Protein 3GMI (pdb70)

Secondary structure (DSSP, 8-state):
-HHHHHHHHHHHHHHHHHHHHHHHHHHH---HHHHHHHHHHHHHHHHHHT---EEEEE---TT--HHHHHHHHHHHTSSEEEEEE--TTSB-TTSSB-SS-HHHHHHHHHHHT-SEEEE---GGGS-HHHHHHHHHHHHHHHT--EEEEEE---HHHHHHHHHHHTT--EEEETTEEEETTT--EEES---GGGHHHHHHHHHHHHHHHTT----PEEEEEE-S----HHHHHHHHHTT-GGGTGGGS-HHHHHHHHHHHHTT-SGGGS----HHHHHHHHHHS-GGGTS-HHHHHHHHHH---SSHHHHHHHSPTT--HHHHHHHHHHHHH---HHHHHHHHHH--S---EEEE-

Nearest PDB structures (foldseek):
  3gmi-assembly1_A  TM=1.003E+00  e=5.533E-65  Methanocaldococcus jannaschii DSM 2661
  5y0t-assembly2_D  TM=6.923E-01  e=4.028E-12  Thermotoga maritima
  5y0t-assembly2_C  TM=7.092E-01  e=1.816E-11  Thermotoga maritima
  5y0t-assembly1_A  TM=7.104E-01  e=4.294E-11  Thermotoga maritima

Radius of gyration: 20.53 Å; Cα contacts (8 Å, |Δi|>4): 582; chains: 1; bounding box: 50×46×55 Å

Foldseek 3Di:
DVVVLVVLVVVLVVQLQVLLVVLLVLLVFFPVVQLVVLVVLQVVLCVVVVFDAEEEEADQCLPPWPQNLVLQVVSPVHGAYEYAYDDRNCADLLLFHRFFDVLLNVQLVVLSPHFFYWYAYPNNLDHNLLRLLLVLVVCVSSRHAEYRDEFEDDQLVVVQCVLVVVVFAWDDDQQFIAGVVVRDGSGGDGDPSCVSVNSNRVSVVVVVVVPDDDRHRYHYHYGPDDDDSVVCSVCVLVVNNVVCVVRHDVSSCVSPVVCSVVVRSNSRTDHAPFVQLLCLLAPHQLVFQDPDVLSVQSVVPDDDDGLVVSLVSGDPPDDSSVSSSSSSSSRSVDTPSSVVSSSVSPPSRIHISDRD

Organism: Methanocaldococcus jannaschii (strain ATCC 43067 / DSM 2661 / JAL-1 / JCM 10045 / NBRC 100440) (NCBI:txid243232)

Structure (mmCIF, N/CA/C/O backbone):
data_3GMI
#
_entry.id   3GMI
#
_cell.length_a   70.935
_cell.length_b   73.988
_cell.length_c   85.024
_cell.angle_alpha   90.00
_cell.angle_beta   90.00
_cell.angle_gamma   90.00
#
_symmetry.space_group_name_H-M   'P 21 21 21'
#
loop_
_entity.id
_entity.type
_entity.pdbx_description
1 polymer 'UPF0348 protein MJ0951'
2 non-polymer 'MALONATE ION'
3 water water
#
loop_
_atom_site.group_PDB
_atom_site.id
_atom_site.type_symbol
_atom_site.label_atom_id
_atom_site.label_alt_id
_atom_site.label_comp_id
_atom_site.label_asym_id
_atom_site.label_entity_id
_atom_site.label_seq_id
_atom_site.pdbx_PDB_ins_code
_atom_site.Cartn_x
_atom_site.Cartn_y
_atom_site.Cartn_z
_atom_site.occupancy
_atom_site.B_iso_or_equiv
_atom_site.auth_seq_id
_atom_site.auth_comp_id
_atom_site.auth_asym_id
_atom_site.auth_atom_id
_atom_site.pdbx_PDB_model_num
ATOM 1 N N . GLN A 1 1 ? 63.489 27.257 -11.380 1.00 21.28 -1 GLN A N 1
ATOM 2 C CA . GLN A 1 1 ? 62.361 26.715 -10.610 1.00 18.95 -1 GLN A CA 1
ATOM 3 C C . GLN A 1 1 ? 62.057 25.246 -10.961 1.00 17.07 -1 GLN A C 1
ATOM 4 O O . GLN A 1 1 ? 61.634 24.520 -10.078 1.00 17.07 -1 GLN A O 1
ATOM 10 N N . ALA A 1 2 ? 62.300 24.756 -12.174 1.00 14.19 0 ALA A N 1
ATOM 11 C CA . ALA A 1 2 ? 61.896 23.351 -12.460 1.00 12.28 0 ALA A CA 1
ATOM 12 C C . ALA A 1 2 ? 62.526 22.330 -11.490 1.00 11.88 0 ALA A C 1
ATOM 13 O O . ALA A 1 2 ? 61.866 21.362 -11.054 1.00 11.83 0 ALA A O 1
ATOM 15 N N . MET A 1 3 ? 63.816 22.499 -11.188 1.00 9.60 1 MET A N 1
ATOM 16 C CA . MET A 1 3 ? 64.454 21.587 -10.203 1.00 10.14 1 MET A CA 1
ATOM 17 C C . MET A 1 3 ? 63.848 21.665 -8.812 1.00 9.90 1 MET A C 1
ATOM 18 O O . MET A 1 3 ? 63.685 20.656 -8.158 1.00 8.66 1 MET A O 1
ATOM 23 N N . LEU A 1 4 ? 63.499 22.862 -8.361 1.00 9.84 2 LEU A N 1
ATOM 24 C CA . LEU A 1 4 ? 62.872 23.020 -7.069 1.00 10.42 2 LEU A CA 1
ATOM 25 C C . LEU A 1 4 ? 61.458 22.435 -7.048 1.00 10.45 2 LEU A C 1
ATOM 26 O O . LEU A 1 4 ? 61.086 21.767 -6.083 1.00 10.05 2 LEU A O 1
ATOM 31 N N . ILE A 1 5 ? 60.677 22.668 -8.103 1.00 9.27 3 ILE A N 1
ATOM 32 C CA . ILE A 1 5 ? 59.354 22.044 -8.170 1.00 10.06 3 ILE A CA 1
ATOM 33 C C . ILE A 1 5 ? 59.498 20.506 -8.099 1.00 10.09 3 ILE A C 1
ATOM 34 O O . ILE A 1 5 ? 58.778 19.853 -7.372 1.00 11.23 3 ILE A O 1
ATOM 39 N N . GLY A 1 6 ? 60.467 19.951 -8.788 1.00 11.72 4 GLY A N 1
ATOM 40 C CA . GLY A 1 6 ? 60.704 18.500 -8.771 1.00 11.86 4 GLY A CA 1
ATOM 41 C C . GLY A 1 6 ? 61.024 17.931 -7.388 1.00 12.29 4 GLY A C 1
ATOM 42 O O . GLY A 1 6 ? 60.470 16.888 -7.005 1.00 11.86 4 GLY A O 1
ATOM 43 N N . GLU A 1 7 ? 61.901 18.622 -6.651 1.00 11.92 5 GLU A N 1
ATOM 44 C CA . GLU A 1 7 ? 62.267 18.249 -5.268 1.00 12.72 5 GLU A CA 1
ATOM 45 C C . G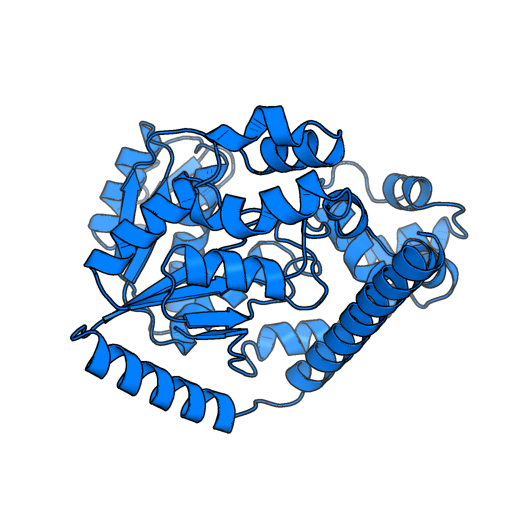LU A 1 7 ? 61.059 18.288 -4.365 1.00 11.12 5 GLU A C 1
ATOM 46 O O . GLU A 1 7 ? 60.839 17.381 -3.581 1.00 9.51 5 GLU A O 1
ATOM 52 N N . ILE A 1 8 ? 60.261 19.346 -4.498 1.00 11.08 6 ILE A N 1
ATOM 53 C CA . ILE A 1 8 ? 59.044 19.463 -3.715 1.00 11.10 6 ILE A CA 1
ATOM 54 C C . ILE A 1 8 ? 58.052 18.330 -4.019 1.00 10.94 6 ILE A C 1
ATOM 55 O O . ILE A 1 8 ? 57.501 17.694 -3.097 1.00 11.76 6 ILE A O 1
ATOM 60 N N . MET A 1 9 ? 57.820 18.080 -5.310 1.00 11.39 7 MET A N 1
ATOM 61 C CA . MET A 1 9 ? 56.961 16.936 -5.720 1.00 11.66 7 MET A CA 1
ATOM 62 C C . MET A 1 9 ? 57.481 15.568 -5.198 1.00 11.20 7 MET A C 1
ATOM 63 O O . MET A 1 9 ? 56.723 14.745 -4.703 1.00 10.59 7 MET A O 1
ATOM 68 N N . ASP A 1 10 ? 58.782 15.359 -5.297 1.00 10.59 8 ASP A N 1
ATOM 69 C CA . ASP A 1 10 ? 59.362 14.117 -4.822 1.00 10.96 8 ASP A CA 1
ATOM 70 C C . ASP A 1 10 ? 59.194 13.967 -3.296 1.00 10.49 8 ASP A C 1
ATOM 71 O O . ASP A 1 10 ? 58.871 12.880 -2.807 1.00 9.62 8 ASP A O 1
ATOM 76 N N . LEU A 1 11 ? 59.397 15.064 -2.573 1.00 10.84 9 LEU A N 1
ATOM 77 C CA . LEU A 1 11 ? 59.249 15.051 -1.121 1.00 12.27 9 LEU A CA 1
ATOM 78 C C . LEU A 1 11 ? 57.800 14.762 -0.723 1.00 12.19 9 LEU A C 1
ATOM 79 O O . LEU A 1 11 ? 57.565 13.941 0.182 1.00 12.86 9 LEU A O 1
ATOM 84 N N . ASN A 1 12 ? 56.839 15.423 -1.383 1.00 12.29 10 ASN A N 1
ATOM 85 C CA . ASN A 1 12 ? 55.407 15.177 -1.132 1.00 12.66 10 ASN A CA 1
ATOM 86 C C . ASN A 1 12 ? 55.074 13.674 -1.319 1.00 11.49 10 ASN A C 1
ATOM 87 O O . ASN A 1 12 ? 54.389 13.075 -0.497 1.00 11.38 10 ASN A O 1
ATOM 92 N N . LEU A 1 13 ? 55.576 13.057 -2.384 1.00 11.60 11 LEU A N 1
ATOM 93 C CA . LEU A 1 13 ? 55.299 11.636 -2.647 1.00 11.81 11 LEU A CA 1
ATOM 94 C C . LEU A 1 13 ? 55.969 10.717 -1.615 1.00 12.22 11 LEU A C 1
ATOM 95 O O . LEU A 1 13 ? 55.339 9.815 -1.088 1.00 12.17 11 LEU A O 1
ATOM 100 N N . LYS A 1 14 ? 57.248 10.969 -1.329 1.00 14.13 12 LYS A N 1
ATOM 101 C CA . LYS A 1 14 ? 57.990 10.220 -0.309 1.00 14.30 12 LYS A CA 1
ATOM 102 C C . LYS A 1 14 ? 57.308 10.310 1.052 1.00 13.63 12 LYS A C 1
ATOM 103 O O . LYS A 1 14 ? 57.196 9.300 1.743 1.00 12.15 12 LYS A O 1
ATOM 109 N N . ASN A 1 15 ? 56.840 11.510 1.412 1.00 12.17 13 ASN A N 1
ATOM 110 C CA . ASN A 1 15 ? 56.118 11.707 2.669 1.00 12.75 13 ASN A CA 1
ATOM 111 C C . ASN A 1 15 ? 54.813 10.905 2.687 1.00 11.97 13 ASN A C 1
ATOM 112 O O . ASN A 1 15 ? 54.519 10.197 3.644 1.00 9.77 13 ASN A O 1
ATOM 117 N N . PHE A 1 16 ? 54.076 10.974 1.581 1.00 11.02 14 PHE A N 1
ATOM 118 C CA . PHE A 1 16 ? 52.847 10.209 1.424 1.00 11.17 14 PHE A CA 1
ATOM 119 C C . PHE A 1 16 ? 53.125 8.686 1.581 1.00 10.42 14 PHE A C 1
ATOM 120 O O . PHE A 1 16 ? 52.380 7.975 2.275 1.00 10.59 14 PHE A O 1
ATOM 128 N N . LEU A 1 17 ? 54.190 8.209 0.956 1.00 10.19 15 LEU A N 1
ATOM 129 C CA . LEU A 1 17 ? 54.503 6.764 0.982 1.00 11.15 15 LEU A CA 1
ATOM 130 C C . LEU A 1 17 ? 55.020 6.325 2.353 1.00 11.99 15 LEU A C 1
ATOM 131 O O . LEU A 1 17 ? 54.626 5.254 2.812 1.00 12.88 15 LEU A O 1
ATOM 136 N N . GLU A 1 18 ? 55.782 7.177 3.037 1.00 12.31 16 GLU A N 1
ATOM 137 C CA . GLU A 1 18 ? 56.179 6.906 4.427 1.00 14.09 16 GLU A CA 1
ATOM 138 C C . GLU A 1 18 ? 54.967 6.894 5.353 1.00 13.16 16 GLU A C 1
ATOM 139 O O . GLU A 1 18 ? 54.873 6.045 6.234 1.00 12.12 16 GLU A O 1
ATOM 145 N N . ASP A 1 19 ? 54.017 7.822 5.139 1.00 11.46 17 ASP A N 1
ATOM 146 C CA . ASP A 1 19 ? 52.766 7.828 5.912 1.00 11.76 17 ASP A CA 1
ATOM 147 C C . ASP A 1 19 ? 51.979 6.509 5.798 1.00 12.17 17 ASP A C 1
ATOM 148 O O . ASP A 1 19 ? 51.438 5.973 6.778 1.00 10.15 17 ASP A O 1
ATOM 153 N N . ARG A 1 20 ? 51.872 6.018 4.566 1.00 12.71 18 ARG A N 1
ATOM 154 C CA . ARG A 1 20 ? 51.214 4.775 4.279 1.00 13.62 18 ARG A CA 1
ATOM 155 C C . ARG A 1 20 ? 51.877 3.631 5.083 1.00 14.12 18 ARG A C 1
ATOM 156 O O . ARG A 1 20 ? 51.155 2.819 5.690 1.00 14.78 18 ARG A O 1
ATOM 164 N N . GLU A 1 21 ? 53.220 3.594 5.125 1.00 13.74 19 GLU A N 1
ATOM 165 C CA . GLU A 1 21 ? 53.942 2.556 5.867 1.00 14.72 19 GLU A CA 1
ATOM 166 C C . GLU A 1 21 ? 53.682 2.691 7.364 1.00 14.47 19 GLU A C 1
ATOM 167 O O . GLU A 1 21 ? 53.553 1.700 8.059 1.00 12.78 19 GLU A O 1
ATOM 173 N N . GLU A 1 22 ? 53.596 3.941 7.840 1.00 14.47 20 GLU A N 1
ATOM 174 C CA . GLU A 1 22 ? 53.290 4.220 9.206 1.00 14.99 20 GLU A CA 1
ATOM 175 C C . GLU A 1 22 ? 51.898 3.669 9.535 1.00 15.49 20 GLU A C 1
ATOM 176 O O . GLU A 1 22 ? 51.718 3.038 10.592 1.00 15.66 20 GLU A O 1
ATOM 182 N N . ILE A 1 23 ? 50.909 3.886 8.657 1.00 14.12 21 ILE A N 1
ATOM 183 C CA . ILE A 1 23 ? 49.554 3.379 8.912 1.00 14.20 21 ILE A CA 1
ATOM 184 C C . ILE A 1 23 ? 49.582 1.837 9.010 1.00 14.92 21 ILE A C 1
ATOM 185 O O . ILE A 1 23 ? 48.942 1.219 9.884 1.00 14.74 21 ILE A O 1
ATOM 190 N N . ILE A 1 24 ? 50.353 1.230 8.130 1.00 16.01 22 ILE A N 1
ATOM 191 C CA . ILE A 1 24 ? 50.438 -0.234 8.092 1.00 16.69 22 ILE A CA 1
ATOM 192 C C . ILE A 1 24 ? 51.082 -0.784 9.379 1.00 17.74 22 ILE A C 1
ATOM 193 O O . ILE A 1 24 ? 50.579 -1.736 9.931 1.00 17.39 22 ILE A O 1
ATOM 198 N N . ARG A 1 25 ? 52.129 -0.152 9.895 1.00 18.59 23 ARG A N 1
ATOM 199 C CA . ARG A 1 25 ? 52.743 -0.593 11.163 1.00 20.23 23 ARG A CA 1
ATOM 200 C C . ARG A 1 25 ? 51.806 -0.426 12.367 1.00 20.51 23 ARG A C 1
ATOM 201 O O . ARG A 1 25 ? 51.736 -1.302 13.253 1.00 18.99 23 ARG A O 1
ATOM 209 N N . ASP A 1 26 ? 51.091 0.701 12.394 1.00 19.33 24 ASP A N 1
ATOM 210 C CA . ASP A 1 26 ? 50.164 1.006 13.465 1.00 20.10 24 ASP A CA 1
ATOM 211 C C . ASP A 1 26 ? 48.944 0.100 13.460 1.00 20.55 24 ASP A C 1
ATOM 212 O O . ASP A 1 26 ? 48.293 -0.076 14.495 1.00 20.87 24 ASP A O 1
ATOM 217 N N . ALA A 1 27 ? 48.633 -0.479 12.310 1.00 20.17 25 ALA A N 1
ATOM 218 C CA . ALA A 1 27 ? 47.537 -1.427 12.242 1.00 21.72 25 ALA A CA 1
ATOM 219 C C . ALA A 1 27 ? 47.889 -2.698 13.036 1.00 22.65 25 ALA A C 1
ATOM 220 O O . ALA A 1 27 ? 47.000 -3.336 13.547 1.00 24.12 25 ALA A O 1
ATOM 222 N N . LYS A 1 28 ? 49.168 -3.030 13.175 1.00 23.06 26 LYS A N 1
ATOM 223 C CA . LYS A 1 28 ? 49.523 -4.328 13.763 1.00 23.66 26 LYS A CA 1
ATOM 224 C C . LYS A 1 28 ? 50.191 -4.261 15.141 1.00 22.69 26 LYS A C 1
ATOM 225 O O . LYS A 1 28 ? 50.172 -5.251 15.865 1.00 20.62 26 LYS A O 1
ATOM 231 N N . ARG A 1 29 ? 50.707 -3.091 15.522 1.00 20.93 27 ARG A N 1
ATOM 232 C CA . ARG A 1 29 ? 51.447 -2.923 16.764 1.00 21.14 27 ARG A CA 1
ATOM 233 C C . ARG A 1 29 ? 51.144 -1.606 17.523 1.00 19.55 27 ARG A C 1
ATOM 234 O O . ARG A 1 29 ? 51.172 -0.581 16.930 1.00 18.13 27 ARG A O 1
ATOM 242 N N . LYS A 1 30 ? 50.907 -1.678 18.831 1.00 18.44 28 LYS A N 1
ATOM 243 C CA . LYS A 1 30 ? 50.913 -0.519 19.716 1.00 17.50 28 LYS A CA 1
ATOM 244 C C . LYS A 1 30 ? 52.347 -0.159 20.154 1.00 17.47 28 LYS A C 1
ATOM 245 O O . LYS A 1 30 ? 53.109 -1.023 20.556 1.00 15.72 28 LYS A O 1
ATOM 251 N N . ASP A 1 31 ? 52.717 1.112 20.042 1.00 17.23 29 ASP A N 1
ATOM 252 C CA . ASP A 1 31 ? 54.026 1.612 20.524 1.00 17.73 29 ASP A CA 1
ATOM 253 C C . ASP A 1 31 ? 53.809 2.121 21.934 1.00 17.95 29 ASP A C 1
ATOM 254 O O . ASP A 1 31 ? 53.444 3.300 22.138 1.00 17.05 29 ASP A O 1
ATOM 259 N N . GLU A 1 32 ? 54.020 1.250 22.904 1.00 17.12 30 GLU A N 1
ATOM 260 C CA . GLU A 1 32 ? 53.660 1.561 24.283 1.00 18.65 30 GLU A CA 1
ATOM 261 C C . GLU A 1 32 ? 54.573 2.637 24.862 1.00 19.09 30 GLU A C 1
ATOM 262 O O . GLU A 1 32 ? 54.112 3.555 25.563 1.00 17.85 30 GLU A O 1
ATOM 268 N N . LYS A 1 33 ? 55.860 2.559 24.532 1.00 19.27 31 LYS A N 1
ATOM 269 C CA . LYS A 1 33 ? 56.792 3.592 24.987 1.00 20.12 31 LYS A CA 1
ATOM 270 C C . LYS A 1 33 ? 56.377 5.015 24.605 1.00 19.53 31 LYS A C 1
ATOM 271 O O . LYS A 1 33 ? 56.547 5.913 25.420 1.00 19.96 31 LYS A O 1
ATOM 277 N N . SER A 1 34 ? 55.836 5.226 23.399 1.00 18.67 32 SER A N 1
ATOM 278 C CA . SER A 1 34 ? 55.394 6.582 23.001 1.00 18.22 32 SER A CA 1
ATOM 279 C C . SER A 1 34 ? 54.378 7.150 23.973 1.00 17.74 32 SER A C 1
ATOM 280 O O . SER A 1 34 ? 54.344 8.367 24.179 1.00 18.19 32 SER A O 1
ATOM 283 N N . PHE A 1 35 ? 53.543 6.285 24.562 1.00 16.10 33 PHE A N 1
ATOM 284 C CA . PHE A 1 35 ? 52.528 6.7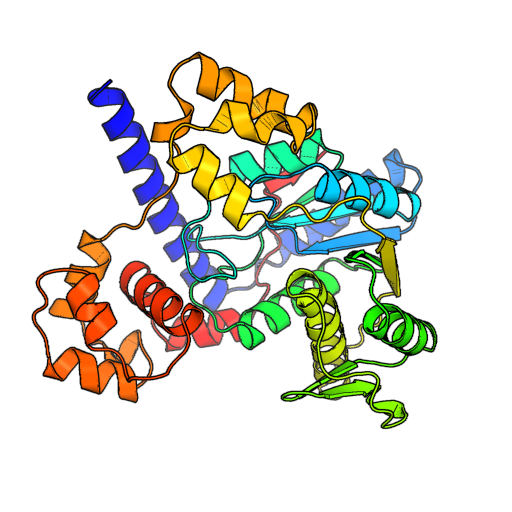51 25.497 1.00 15.99 33 PHE A CA 1
ATOM 285 C C . PHE A 1 35 ? 53.201 7.184 26.765 1.00 16.44 33 PHE A C 1
ATOM 286 O O . PHE A 1 35 ? 52.886 8.238 27.307 1.00 16.23 33 PHE A O 1
ATOM 294 N N . LYS A 1 36 ? 54.157 6.391 27.217 1.00 17.31 34 LYS A N 1
ATOM 295 C CA . LYS A 1 36 ? 54.947 6.767 28.385 1.00 18.48 34 LYS A CA 1
ATOM 296 C C . LYS A 1 36 ? 55.782 7.997 28.114 1.00 17.23 34 LYS A C 1
ATOM 297 O O . LYS A 1 36 ? 55.831 8.881 28.950 1.00 17.26 34 LYS A O 1
ATOM 303 N N . ASP A 1 37 ? 56.361 8.116 26.929 1.00 17.75 35 ASP A N 1
ATOM 304 C CA . ASP A 1 37 ? 57.113 9.348 26.600 1.00 17.80 35 ASP A CA 1
ATOM 305 C C . ASP A 1 37 ? 56.207 10.607 26.604 1.00 17.96 35 ASP A C 1
ATOM 306 O O . ASP A 1 37 ? 56.585 11.670 27.112 1.00 17.99 35 ASP A O 1
ATOM 311 N N . PHE A 1 38 ? 55.000 10.494 26.049 1.00 18.56 36 PHE A N 1
ATOM 312 C CA . PHE A 1 38 ? 54.066 11.591 26.051 1.00 17.01 36 PHE A CA 1
ATOM 313 C C . PHE A 1 38 ? 53.692 12.021 27.493 1.00 18.08 36 PHE A C 1
ATOM 314 O O . PHE A 1 38 ? 53.674 13.233 27.834 1.00 16.35 36 PHE A O 1
ATOM 322 N N . LYS A 1 39 ? 53.403 11.034 28.338 1.00 18.03 37 LYS A N 1
ATOM 323 C CA . LYS A 1 39 ? 53.030 11.315 29.713 1.00 19.81 37 LYS A CA 1
ATOM 324 C C . LYS A 1 39 ? 54.123 12.153 30.386 1.00 19.62 37 LYS A C 1
ATOM 325 O O . LYS A 1 39 ? 53.826 13.122 31.059 1.00 18.81 37 LYS A O 1
ATOM 331 N N . LYS A 1 40 ? 55.384 11.779 30.167 1.00 20.10 38 LYS A N 1
ATOM 332 C CA . LYS A 1 40 ? 56.546 12.519 30.697 1.00 20.65 38 LYS A CA 1
ATOM 333 C C . LYS A 1 40 ? 56.651 13.954 30.166 1.00 20.48 38 LYS A C 1
ATOM 334 O O . LYS A 1 40 ? 57.028 14.877 30.881 1.00 20.40 38 LYS A O 1
ATOM 340 N N . ILE A 1 41 ? 56.339 14.147 28.897 1.00 20.31 39 ILE A N 1
ATOM 341 C CA . ILE A 1 41 ? 56.383 15.474 28.327 1.00 20.68 39 ILE A CA 1
ATOM 342 C C . ILE A 1 41 ? 55.296 16.334 28.926 1.00 20.47 39 ILE A C 1
ATOM 343 O O . ILE A 1 41 ? 55.576 17.467 29.300 1.00 19.36 39 ILE A O 1
ATOM 348 N N . VAL A 1 42 ? 54.084 15.790 29.060 1.00 20.65 40 VAL A N 1
ATOM 349 C CA . VAL A 1 42 ? 52.962 16.542 29.626 1.00 22.03 40 VAL A CA 1
ATOM 350 C C . VAL A 1 42 ? 53.225 16.977 31.056 1.00 22.84 40 VAL A C 1
ATOM 351 O O . VAL A 1 42 ? 52.930 18.121 31.442 1.00 23.54 40 VAL A O 1
ATOM 355 N N . GLU A 1 43 ? 53.788 16.075 31.846 1.00 23.35 41 GLU A N 1
ATOM 356 C CA . GLU A 1 43 ? 54.116 16.387 33.218 1.00 24.25 41 GLU A CA 1
ATOM 357 C C . GLU A 1 43 ? 55.074 17.571 33.262 1.00 23.87 41 GLU A C 1
ATOM 358 O O . GLU A 1 43 ? 54.892 18.496 34.049 1.00 23.53 41 GLU A O 1
ATOM 364 N N . GLU A 1 44 ? 56.088 17.529 32.407 1.00 23.22 42 GLU A N 1
ATOM 365 C CA . GLU A 1 44 ? 57.097 18.569 32.352 1.00 23.65 42 GLU A CA 1
ATOM 366 C C . GLU A 1 44 ? 56.489 19.915 31.947 1.00 22.31 42 GLU A C 1
ATOM 367 O O . GLU A 1 44 ? 56.783 20.956 32.569 1.00 20.69 42 GLU A O 1
ATOM 373 N N . ILE A 1 45 ? 55.631 19.884 30.923 1.00 20.63 43 ILE A N 1
ATOM 374 C CA . ILE A 1 45 ? 54.957 21.103 30.474 1.00 20.38 43 ILE A CA 1
ATOM 375 C C . ILE A 1 45 ? 54.034 21.636 31.565 1.00 20.09 43 ILE A C 1
ATOM 376 O O . ILE A 1 45 ? 54.050 22.819 31.883 1.00 19.32 43 ILE A O 1
ATOM 381 N N . LYS A 1 46 ? 53.240 20.776 32.176 1.00 20.93 44 LYS A N 1
ATOM 382 C CA . LYS A 1 46 ? 52.370 21.266 33.220 1.00 22.18 44 LYS A CA 1
ATOM 383 C C . LYS A 1 46 ? 53.188 21.950 34.328 1.00 23.67 44 LYS A C 1
ATOM 384 O O . LYS A 1 46 ? 52.778 23.001 34.860 1.00 23.37 44 LYS A O 1
ATOM 390 N N . GLU A 1 47 ? 54.305 21.329 34.697 1.00 24.93 45 GLU A N 1
ATOM 391 C CA . GLU A 1 47 ? 55.202 21.885 35.708 1.00 26.76 45 GLU A CA 1
ATOM 392 C C . GLU A 1 47 ? 55.643 23.289 35.294 1.00 27.02 45 GLU A C 1
ATOM 393 O O . GLU A 1 47 ? 55.433 24.261 36.021 1.00 27.23 45 GLU A O 1
ATOM 399 N N . ARG A 1 48 ? 56.215 23.392 34.105 1.00 27.21 46 ARG A N 1
ATOM 400 C CA . ARG A 1 48 ? 56.713 24.655 33.636 1.00 28.06 46 ARG A CA 1
ATOM 401 C C . ARG A 1 48 ? 55.646 25.758 33.529 1.00 27.59 46 ARG A C 1
ATOM 402 O O . ARG A 1 48 ? 55.922 26.924 33.830 1.00 26.74 46 ARG A O 1
ATOM 410 N N . GLU A 1 49 ? 54.435 25.390 33.089 1.00 26.67 47 GLU A N 1
ATOM 411 C CA . GLU A 1 49 ? 53.356 26.352 32.873 1.00 25.73 47 GLU A CA 1
ATOM 412 C C . GLU A 1 49 ? 52.556 26.633 34.132 1.00 24.75 47 GLU A C 1
ATOM 413 O O . GLU A 1 49 ? 51.668 27.477 34.107 1.00 23.89 47 GLU A O 1
ATOM 419 N N . ASN A 1 50 ? 52.837 25.912 35.212 1.00 23.39 48 ASN A N 1
ATOM 420 C CA . ASN A 1 50 ? 51.999 25.951 36.414 1.00 23.83 48 ASN A CA 1
ATOM 421 C C . ASN A 1 50 ? 50.523 25.766 36.138 1.00 22.15 48 ASN A C 1
ATOM 422 O O . ASN A 1 50 ? 49.714 26.531 36.621 1.00 21.65 48 ASN A O 1
ATOM 427 N N . LYS A 1 51 ? 50.188 24.717 35.386 1.00 20.30 49 LYS A N 1
ATOM 428 C CA . LYS A 1 51 ? 48.801 24.385 35.040 1.00 19.71 49 LYS A CA 1
ATOM 429 C C . LYS A 1 51 ? 48.525 22.956 35.460 1.00 19.56 49 LYS A C 1
ATOM 430 O O . LYS A 1 51 ? 49.426 22.148 35.484 1.00 19.97 49 LYS A O 1
ATOM 436 N N . ASP A 1 52 ? 47.321 22.650 35.887 1.00 19.79 50 ASP A N 1
ATOM 437 C CA . ASP A 1 52 ? 47.038 21.275 36.333 1.00 21.23 50 ASP A CA 1
ATOM 438 C C . ASP A 1 52 ? 46.236 20.491 35.322 1.00 19.94 50 ASP A C 1
ATOM 439 O O . ASP A 1 52 ? 46.090 19.315 35.504 1.00 20.33 50 ASP A O 1
ATOM 444 N N . LYS A 1 53 ? 45.716 21.131 34.278 1.00 17.93 51 LYS A N 1
ATOM 445 C CA . LYS A 1 53 ? 44.772 20.454 33.385 1.00 17.51 51 LYS A CA 1
ATOM 446 C C . LYS A 1 53 ? 45.228 20.375 31.923 1.00 15.99 51 LYS A C 1
ATOM 447 O O . LYS A 1 53 ? 45.944 21.242 31.452 1.00 14.57 51 LYS A O 1
ATOM 453 N N . ILE A 1 54 ? 44.780 19.336 31.213 1.00 15.08 52 ILE A N 1
ATOM 454 C CA . ILE A 1 54 ? 45.072 19.132 29.797 1.00 14.61 52 ILE A CA 1
ATOM 455 C C . ILE A 1 54 ? 43.830 19.493 28.995 1.00 14.63 52 ILE A C 1
ATOM 456 O O . ILE A 1 54 ? 42.747 18.998 29.260 1.00 14.00 52 ILE A O 1
ATOM 461 N N . VAL A 1 55 ? 44.011 20.401 28.054 1.00 14.26 53 VAL A N 1
ATOM 462 C CA . VAL A 1 55 ? 42.989 20.944 27.178 1.00 13.76 53 VAL A CA 1
ATOM 463 C C . VAL A 1 55 ? 43.360 20.435 25.773 1.00 13.67 53 VAL A C 1
ATOM 464 O O . VAL A 1 55 ? 44.514 20.567 25.382 1.00 13.55 53 VAL A O 1
ATOM 468 N N . CYS A 1 56 ? 42.405 19.852 25.023 1.00 12.79 54 CYS A N 1
ATOM 469 C CA . CYS A 1 56 ? 42.671 19.248 23.688 1.00 14.82 54 CYS A CA 1
ATOM 470 C C . CYS A 1 56 ? 41.635 19.729 22.736 1.00 12.59 54 CYS A C 1
ATOM 471 O O . CYS A 1 56 ? 40.491 19.865 23.094 1.00 12.66 54 CYS A O 1
ATOM 474 N N . ASP A 1 57 ? 41.998 19.876 21.483 1.00 12.64 55 ASP A N 1
ATOM 475 C CA . ASP A 1 57 ? 41.001 20.127 20.449 1.00 12.37 55 ASP A CA 1
ATOM 476 C C . ASP A 1 57 ? 41.463 19.464 19.150 1.00 11.71 55 ASP A C 1
ATOM 477 O O . ASP A 1 57 ? 42.691 19.218 18.957 1.00 11.34 55 ASP A O 1
ATOM 482 N N . PHE A 1 58 ? 40.471 19.159 18.299 1.00 11.71 56 PHE A N 1
ATOM 483 C CA . PHE A 1 58 ? 40.636 18.702 16.919 1.00 11.88 56 PHE A CA 1
ATOM 484 C C . PHE A 1 58 ? 40.894 19.942 16.064 1.00 11.25 56 PHE A C 1
ATOM 485 O O . PHE A 1 58 ? 40.038 20.804 15.899 1.00 10.82 56 PHE A O 1
ATOM 493 N N . THR A 1 59 ? 42.103 20.025 15.530 1.00 11.01 57 THR A N 1
ATOM 494 C CA . THR A 1 59 ? 42.550 21.219 14.865 1.00 10.94 57 THR A CA 1
ATOM 495 C C . THR A 1 59 ? 43.116 20.866 13.491 1.00 11.75 57 THR A C 1
ATOM 496 O O . THR A 1 59 ? 44.202 20.334 13.401 1.00 12.37 57 THR A O 1
ATOM 500 N N . GLU A 1 60 ? 42.444 21.278 12.435 1.00 11.46 58 GLU A N 1
ATOM 501 C CA . GLU A 1 60 ? 43.014 21.135 11.099 1.00 12.49 58 GLU A CA 1
ATOM 502 C C . GLU A 1 60 ? 43.944 22.299 10.757 1.00 12.84 58 GLU A C 1
ATOM 503 O O . GLU A 1 60 ? 44.932 22.099 10.077 1.00 13.74 58 GLU A O 1
ATOM 509 N N . TYR A 1 61 ? 43.625 23.493 11.227 1.00 10.80 59 TYR A N 1
ATOM 510 C CA . TYR A 1 61 ? 44.492 24.670 11.073 1.00 9.96 59 TYR A CA 1
ATOM 511 C C . TYR A 1 61 ? 44.988 24.781 9.640 1.00 10.14 59 TYR A C 1
ATOM 512 O O . TYR A 1 61 ? 46.190 24.832 9.400 1.00 10.30 59 TYR A O 1
ATOM 521 N N . ASN A 1 62 ? 44.031 24.902 8.711 1.00 9.73 60 ASN A N 1
ATOM 522 C CA . ASN A 1 62 ? 44.255 24.673 7.282 1.00 10.67 60 ASN A CA 1
ATOM 523 C C . ASN A 1 62 ? 43.833 25.844 6.381 1.00 10.38 60 ASN A C 1
ATOM 524 O O . ASN A 1 62 ? 43.001 25.677 5.467 1.00 10.32 60 ASN A O 1
ATOM 529 N N . PRO A 1 63 ? 44.413 27.028 6.586 1.00 11.51 61 PRO A N 1
ATOM 530 C CA . PRO A 1 63 ? 45.383 27.429 7.580 1.00 10.64 61 PRO A CA 1
ATOM 531 C C . PRO A 1 63 ? 44.751 27.938 8.906 1.00 11.83 61 PRO A C 1
ATOM 532 O O . PRO A 1 63 ? 43.521 28.141 9.002 1.00 11.55 61 PRO A O 1
ATOM 536 N N . LEU A 1 64 ? 45.603 28.170 9.917 1.00 11.02 62 LEU A N 1
ATOM 537 C CA . LEU A 1 64 ? 45.165 28.658 11.224 1.00 9.76 62 LEU A CA 1
ATOM 538 C C . LEU A 1 64 ? 44.773 30.142 11.115 1.00 9.92 62 LEU A C 1
ATOM 539 O O . LEU A 1 64 ? 45.641 31.020 10.866 1.00 10.65 62 LEU A O 1
ATOM 544 N N . HIS A 1 65 ? 43.468 30.407 11.225 1.00 9.81 63 HIS A N 1
ATOM 545 C CA . HIS A 1 65 ? 42.925 31.754 11.049 1.00 10.44 63 HIS A CA 1
ATOM 546 C C . HIS A 1 65 ? 42.631 32.405 12.435 1.00 9.96 63 HIS A C 1
ATOM 547 O O . HIS A 1 65 ? 42.928 31.810 13.466 1.00 9.48 63 HIS A O 1
ATOM 554 N N . LYS A 1 66 ? 42.094 33.612 12.450 1.00 9.62 64 LYS A N 1
ATOM 555 C CA . LYS A 1 66 ? 42.029 34.376 13.687 1.00 10.25 64 LYS A CA 1
ATOM 556 C C . LYS A 1 66 ? 41.120 33.732 14.704 1.00 9.48 64 LYS A C 1
ATOM 557 O O . LYS A 1 66 ? 41.358 33.869 15.910 1.00 10.06 64 LYS A O 1
ATOM 563 N N . GLY A 1 67 ? 40.060 33.103 14.219 1.00 9.75 65 GLY A N 1
ATOM 564 C CA . GLY A 1 67 ? 39.111 32.382 15.084 1.00 10.45 65 GLY A CA 1
ATOM 565 C C . GLY A 1 67 ? 39.734 31.184 15.771 1.00 10.23 65 GLY A C 1
ATOM 566 O O . GLY A 1 67 ? 39.467 30.872 16.947 1.00 10.86 65 GLY A O 1
ATOM 567 N N . HIS A 1 68 ? 40.593 30.495 15.038 1.00 10.41 66 HIS A N 1
ATOM 568 C CA . HIS A 1 68 ? 41.302 29.371 15.606 1.00 10.27 66 HIS A CA 1
ATOM 569 C C . HIS A 1 68 ? 42.214 29.852 16.727 1.00 9.57 66 HIS A C 1
ATOM 570 O O . HIS A 1 68 ? 42.276 29.218 17.811 1.00 9.19 66 HIS A O 1
ATOM 577 N N . LYS A 1 69 ? 42.956 30.927 16.473 1.00 9.56 67 LYS A N 1
ATOM 578 C CA . LYS A 1 69 ? 43.882 31.424 17.504 1.00 9.56 67 LYS A CA 1
ATOM 579 C C . LYS A 1 69 ? 43.125 31.947 18.741 1.00 11.16 67 LYS A C 1
ATOM 580 O O . LYS A 1 69 ? 43.545 31.732 19.876 1.00 8.16 67 LYS A O 1
ATOM 586 N N . TYR A 1 70 ? 41.985 32.602 18.510 1.00 9.71 68 TYR A N 1
ATOM 587 C CA . TYR A 1 70 ? 41.199 33.088 19.616 1.00 9.91 68 TYR A CA 1
ATOM 588 C C . TYR A 1 70 ? 40.718 31.944 20.532 1.00 9.88 68 TYR A C 1
ATOM 589 O O . TYR A 1 70 ? 40.880 32.006 21.750 1.00 10.16 68 TYR A O 1
ATOM 598 N N . ALA A 1 71 ? 40.202 30.906 19.914 1.00 10.12 69 ALA A N 1
ATOM 599 C CA . ALA A 1 71 ? 39.753 29.721 20.612 1.00 10.90 69 ALA A CA 1
ATOM 600 C C . ALA A 1 71 ? 40.894 29.043 21.351 1.00 11.19 69 ALA A C 1
ATOM 601 O O . ALA A 1 71 ? 40.710 28.547 22.437 1.00 11.33 69 ALA A O 1
ATOM 603 N N . LEU A 1 72 ? 42.072 29.030 20.742 1.00 11.98 70 LEU A N 1
ATOM 604 C CA . LEU A 1 72 ? 43.224 28.419 21.362 1.00 11.53 70 LEU A CA 1
ATOM 605 C C . LEU A 1 72 ? 43.599 29.188 22.621 1.00 11.02 70 LEU A C 1
ATOM 606 O O . LEU A 1 72 ? 43.872 28.575 23.667 1.00 11.37 70 LEU A O 1
ATOM 611 N N . GLU A 1 73 ? 43.665 30.510 22.521 1.00 10.06 71 GLU A N 1
ATOM 612 C CA . GLU A 1 73 ? 44.071 31.325 23.654 1.00 11.62 71 GLU A CA 1
ATOM 613 C C . GLU A 1 73 ? 43.043 31.234 24.767 1.00 11.53 71 GLU A C 1
ATOM 614 O O . GLU A 1 73 ? 43.420 31.138 25.934 1.00 11.63 71 GLU A O 1
ATOM 620 N N 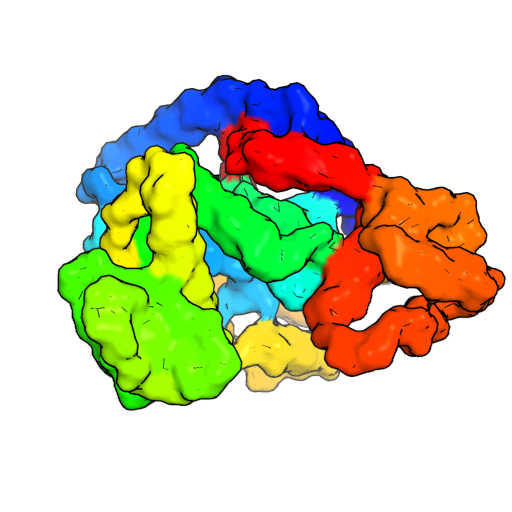. LYS A 1 74 ? 41.763 31.185 24.418 1.00 10.63 72 LYS A N 1
ATOM 621 C CA . LYS A 1 74 ? 40.746 31.007 25.446 1.00 12.39 72 LYS A CA 1
ATOM 622 C C . LYS A 1 74 ? 40.878 29.643 26.120 1.00 12.21 72 LYS A C 1
ATOM 623 O O . LYS A 1 74 ? 40.774 29.546 27.345 1.00 12.07 72 LYS A O 1
ATOM 629 N N . GLY A 1 75 ? 41.175 28.602 25.335 1.00 12.87 73 GLY A N 1
ATOM 630 C CA . GLY A 1 75 ? 41.424 27.265 25.871 1.00 12.02 73 GLY A CA 1
ATOM 631 C C . GLY A 1 75 ? 42.543 27.233 26.878 1.00 13.05 73 GLY A C 1
ATOM 632 O O . GLY A 1 75 ? 42.426 26.650 27.963 1.00 13.18 73 GLY A O 1
ATOM 633 N N . LYS A 1 76 ? 43.642 27.898 26.545 1.00 13.21 74 LYS A N 1
ATOM 634 C CA . LYS A 1 76 ? 44.785 27.999 27.446 1.00 13.43 74 LYS A CA 1
ATOM 635 C C . LYS A 1 76 ? 44.554 28.629 28.792 1.00 13.94 74 LYS A C 1
ATOM 636 O O . LYS A 1 76 ? 45.393 28.461 29.666 1.00 13.58 74 LYS A O 1
ATOM 642 N N . GLU A 1 77 ? 43.480 29.409 28.946 1.00 14.33 75 GLU A N 1
ATOM 643 C CA . GLU A 1 77 ? 43.085 29.886 30.238 1.00 15.81 75 GLU A CA 1
ATOM 644 C C . GLU A 1 77 ? 42.692 28.736 31.144 1.00 15.99 75 GLU A C 1
ATOM 645 O O . GLU A 1 77 ? 42.584 28.937 32.342 1.00 15.99 75 GLU A O 1
ATOM 651 N N . HIS A 1 78 ? 42.455 27.539 30.581 1.00 14.51 76 HIS A N 1
ATOM 652 C CA . HIS A 1 78 ? 41.949 26.418 31.364 1.00 14.51 76 HIS A CA 1
ATOM 653 C C . HIS A 1 78 ? 42.987 25.336 31.588 1.00 14.71 76 HIS A C 1
ATOM 654 O O . HIS A 1 78 ? 42.751 24.417 32.349 1.00 16.13 76 HIS A O 1
ATOM 661 N N . GLY A 1 79 ? 44.126 25.419 30.923 1.00 12.76 77 GLY A N 1
ATOM 662 C CA . GLY A 1 79 ? 45.115 24.383 31.059 1.00 12.38 77 GLY A CA 1
ATOM 663 C C . GLY A 1 79 ? 46.149 24.454 29.969 1.00 12.01 77 GLY A C 1
ATOM 664 O O . GLY A 1 79 ? 46.202 25.445 29.231 1.00 12.23 77 GLY A O 1
ATOM 665 N N . ILE A 1 80 ? 46.966 23.415 29.854 1.00 11.10 78 ILE A N 1
ATOM 666 C CA . ILE A 1 80 ? 47.913 23.342 28.761 1.00 12.15 78 ILE A CA 1
ATOM 667 C C . ILE A 1 80 ? 47.190 22.898 27.488 1.00 12.00 78 ILE A C 1
ATOM 668 O O . ILE A 1 80 ? 46.241 22.070 27.563 1.00 12.59 78 ILE A O 1
ATOM 673 N N . PHE A 1 81 ? 47.636 23.412 26.334 1.00 11.89 79 PHE A N 1
ATOM 674 C CA . PHE A 1 81 ? 46.874 23.260 25.079 1.00 10.36 79 PHE A CA 1
ATOM 675 C C . PHE A 1 81 ? 47.520 22.235 24.169 1.00 10.70 79 PHE A C 1
ATOM 676 O O . PHE A 1 81 ? 48.670 22.431 23.712 1.00 12.03 79 PHE A O 1
ATOM 684 N N . ILE A 1 82 ? 46.782 21.158 23.876 1.00 9.88 80 ILE A N 1
ATOM 685 C CA . ILE A 1 82 ? 47.243 20.167 22.898 1.00 10.15 80 ILE A CA 1
ATOM 686 C C . ILE A 1 82 ? 46.409 20.250 21.625 1.00 11.70 80 ILE A C 1
ATOM 687 O O . ILE A 1 82 ? 45.161 20.071 21.644 1.00 10.66 80 ILE A O 1
ATOM 692 N N . SER A 1 83 ? 47.100 20.513 20.515 1.00 10.49 81 SER A N 1
ATOM 693 C CA . SER A 1 83 ? 46.482 20.483 19.212 1.00 11.50 81 SER A CA 1
ATOM 694 C C . SER A 1 83 ? 46.557 19.049 18.669 1.00 10.71 81 SER A C 1
ATOM 695 O O . SER A 1 83 ? 47.624 18.458 18.654 1.00 11.77 81 SER A O 1
ATOM 698 N N . VAL A 1 84 ? 45.428 18.487 18.278 1.00 10.36 82 VAL A N 1
ATOM 699 C CA . VAL A 1 84 ? 45.374 17.156 17.641 1.00 10.24 82 VAL A CA 1
ATOM 700 C C . VAL A 1 84 ? 45.188 17.436 16.168 1.00 9.74 82 VAL A C 1
ATOM 701 O O . VAL A 1 84 ? 44.096 17.824 15.722 1.00 10.03 82 VAL A O 1
ATOM 705 N N . LEU A 1 85 ? 46.291 17.307 15.425 1.00 9.80 83 LEU A N 1
ATOM 706 C CA . LEU A 1 85 ? 46.411 17.898 14.103 1.00 11.22 83 LEU A CA 1
ATOM 707 C C . LEU A 1 85 ? 46.654 16.789 13.070 1.00 11.78 83 LEU A C 1
ATOM 708 O O . LEU A 1 85 ? 47.734 16.193 13.043 1.00 11.22 83 LEU A O 1
ATOM 713 N N . PRO A 1 86 ? 45.632 16.458 12.273 1.00 11.95 84 PRO A N 1
ATOM 714 C CA . PRO A 1 86 ? 45.826 15.350 11.303 1.00 12.43 84 PRO A CA 1
ATOM 715 C C . PRO A 1 86 ? 46.592 15.794 10.074 1.00 11.63 84 PRO A C 1
ATOM 716 O O . PRO A 1 86 ? 46.617 16.991 9.773 1.00 10.76 84 PRO A O 1
ATOM 720 N N . GLY A 1 87 ? 47.237 14.881 9.357 1.00 10.98 85 GLY A N 1
ATOM 721 C CA . GLY A 1 87 ? 47.371 13.494 9.677 1.00 10.84 85 GLY A CA 1
ATOM 722 C C . GLY A 1 87 ? 48.165 12.828 8.584 1.00 11.40 85 GLY A C 1
ATOM 723 O O . GLY A 1 87 ? 48.470 13.445 7.571 1.00 10.55 85 GLY A O 1
ATOM 724 N N . PRO A 1 88 ? 48.533 11.573 8.793 1.00 11.99 86 PRO A N 1
ATOM 725 C CA . PRO A 1 88 ? 49.201 10.817 7.733 1.00 11.88 86 PRO A CA 1
ATOM 726 C C . PRO A 1 88 ? 48.369 10.773 6.457 1.00 11.15 86 PRO A C 1
ATOM 727 O O . PRO A 1 88 ? 47.138 10.667 6.542 1.00 10.41 86 PRO A O 1
ATOM 731 N N . LEU A 1 89 ? 49.047 10.886 5.306 1.00 11.13 87 LEU A N 1
ATOM 732 C CA . LEU A 1 89 ? 48.452 10.974 3.964 1.00 10.37 87 LEU A CA 1
ATOM 733 C C . LEU A 1 89 ? 48.012 12.391 3.580 1.00 10.74 87 LEU A C 1
ATOM 734 O O . LEU A 1 89 ? 47.740 12.642 2.390 1.00 10.55 87 LEU A O 1
ATOM 739 N N . GLU A 1 90 ? 47.924 13.297 4.567 1.00 11.03 88 GLU A N 1
ATOM 740 C CA . GLU A 1 90 ? 47.597 14.699 4.324 1.00 10.64 88 GLU A CA 1
ATOM 741 C C . GLU A 1 90 ? 46.289 14.828 3.591 1.00 10.70 88 GLU A C 1
ATOM 742 O O . GLU A 1 90 ? 46.152 15.668 2.733 1.00 9.48 88 GLU A O 1
ATOM 748 N N . ARG A 1 91 ? 45.319 13.975 3.943 1.00 10.53 89 ARG A N 1
ATOM 749 C CA . ARG A 1 91 ? 43.986 14.104 3.418 1.00 10.68 89 ARG A CA 1
ATOM 750 C C . ARG A 1 91 ? 43.038 14.364 4.589 1.00 11.21 89 ARG A C 1
ATOM 751 O O . ARG A 1 91 ? 43.087 13.703 5.609 1.00 11.22 89 ARG A O 1
ATOM 759 N N . SER A 1 92 ? 42.167 15.331 4.405 1.00 11.41 90 SER A N 1
ATOM 760 C CA . SER A 1 92 ? 41.471 16.002 5.493 1.00 11.78 90 SER A CA 1
ATOM 761 C C . SER A 1 92 ? 40.137 15.410 5.845 1.00 12.20 90 SER A C 1
ATOM 762 O O . SER A 1 92 ? 39.720 14.416 5.250 1.00 12.02 90 SER A O 1
ATOM 765 N N . GLY A 1 93 ? 39.463 16.050 6.809 1.00 13.26 91 GLY A N 1
ATOM 766 C CA . GLY A 1 93 ? 38.069 15.732 7.157 1.00 14.17 91 GLY A CA 1
ATOM 767 C C . GLY A 1 93 ? 37.093 15.892 6.016 1.00 14.16 91 GLY A C 1
ATOM 768 O O . GLY A 1 93 ? 36.019 15.315 6.033 1.00 13.87 91 GLY A O 1
ATOM 769 N N . ARG A 1 94 ? 37.486 16.667 4.997 1.00 14.52 92 ARG A N 1
ATOM 770 C CA . ARG A 1 94 ? 36.693 16.813 3.772 1.00 14.76 92 ARG A CA 1
ATOM 771 C C . ARG A 1 94 ? 37.067 15.781 2.691 1.00 14.07 92 ARG A C 1
ATOM 772 O O . ARG A 1 94 ? 36.463 15.734 1.642 1.00 13.97 92 ARG A O 1
ATOM 780 N N . GLY A 1 95 ? 38.041 14.926 2.960 1.00 12.97 93 GLY A N 1
ATOM 781 C CA . GLY A 1 95 ? 38.443 13.900 2.021 1.00 11.94 93 GLY A CA 1
ATOM 782 C C . GLY A 1 95 ? 39.525 14.326 1.054 1.00 12.71 93 GLY A C 1
ATOM 783 O O . GLY A 1 95 ? 39.901 13.540 0.179 1.00 13.65 93 GLY A O 1
ATOM 784 N N . ILE A 1 96 ? 40.019 15.559 1.215 1.00 11.47 94 ILE A N 1
ATOM 785 C CA . ILE A 1 96 ? 40.854 16.207 0.214 1.00 11.67 94 ILE A CA 1
ATOM 786 C C . ILE A 1 96 ? 42.248 16.588 0.747 1.00 11.48 94 ILE A C 1
ATOM 787 O O . ILE A 1 96 ? 42.470 16.631 1.972 1.00 10.86 94 ILE A O 1
ATOM 792 N N . PRO A 1 97 ? 43.189 16.873 -0.163 1.00 10.36 95 PRO A N 1
ATOM 793 C CA . PRO A 1 97 ? 44.480 17.268 0.372 1.00 10.86 95 PRO A CA 1
ATOM 794 C C . PRO A 1 97 ? 44.377 18.506 1.268 1.00 10.26 95 PRO A C 1
ATOM 795 O O . PRO A 1 97 ? 43.647 19.426 0.972 1.00 9.83 95 PRO A O 1
ATOM 799 N N . TYR A 1 98 ? 45.124 18.526 2.354 1.00 10.40 96 TYR A N 1
ATOM 800 C CA . TYR A 1 98 ? 45.312 19.704 3.093 1.00 10.13 96 TYR A CA 1
ATOM 801 C C . TYR A 1 98 ? 46.042 20.745 2.238 1.00 11.86 96 TYR A C 1
ATOM 802 O O . TYR A 1 98 ? 46.737 20.421 1.268 1.00 11.02 96 TYR A O 1
ATOM 811 N N . PHE A 1 99 ? 45.876 22.004 2.619 1.00 11.00 97 PHE A N 1
ATOM 812 C CA . PHE A 1 99 ? 46.486 23.133 1.885 1.00 11.84 97 PHE A CA 1
ATOM 813 C C . PHE A 1 99 ? 48.043 23.058 1.906 1.00 10.77 97 PHE A C 1
ATOM 814 O O . PHE A 1 99 ? 48.729 23.157 0.872 1.00 9.98 97 PHE A O 1
ATOM 822 N N . LEU A 1 100 ? 48.573 22.849 3.087 1.00 10.32 98 LEU A N 1
ATOM 823 C CA . LEU A 1 100 ? 49.979 22.641 3.342 1.00 9.75 98 LEU A CA 1
ATOM 824 C C . LEU A 1 100 ? 50.146 21.422 4.271 1.00 10.71 98 LEU A C 1
ATOM 825 O O . LEU A 1 100 ? 49.212 21.040 5.001 1.00 9.16 98 LEU A O 1
ATOM 830 N N . ASN A 1 101 ? 51.353 20.852 4.311 1.00 10.11 99 ASN A N 1
ATOM 831 C CA . ASN A 1 101 ? 51.568 19.651 5.108 1.00 10.75 99 ASN A CA 1
ATOM 832 C C . ASN A 1 101 ? 51.477 19.941 6.625 1.00 10.97 99 ASN A C 1
ATOM 833 O O . ASN A 1 101 ? 51.397 21.080 7.074 1.00 10.15 99 ASN A O 1
ATOM 838 N N . ARG A 1 102 ? 51.404 18.872 7.401 1.00 10.98 100 ARG A N 1
ATOM 839 C CA . ARG A 1 102 ? 51.143 18.974 8.813 1.00 10.63 100 ARG A CA 1
ATOM 840 C C . ARG A 1 102 ? 52.307 19.489 9.657 1.00 10.63 100 ARG A C 1
ATOM 841 O O . ARG A 1 102 ? 52.107 19.895 10.777 1.00 11.92 100 ARG A O 1
ATOM 849 N N . TYR A 1 103 ? 53.522 19.439 9.133 1.00 11.21 101 TYR A N 1
ATOM 850 C CA . TYR A 1 103 ? 54.683 19.994 9.823 1.00 11.42 101 TYR A CA 1
ATOM 851 C C . TYR A 1 103 ? 54.555 21.529 9.776 1.00 11.34 101 TYR A C 1
ATOM 852 O O . TYR A 1 103 ? 54.822 22.214 10.763 1.00 10.07 101 TYR A O 1
ATOM 861 N N . ILE A 1 104 ? 54.135 22.062 8.617 1.00 11.66 102 ILE A N 1
ATOM 862 C CA . ILE A 1 104 ? 53.898 23.494 8.498 1.00 10.94 102 ILE A CA 1
ATOM 863 C C . ILE A 1 104 ? 52.693 23.877 9.368 1.00 11.12 102 ILE A C 1
ATOM 864 O O . ILE A 1 104 ? 52.716 24.867 10.095 1.00 10.72 102 ILE A O 1
ATOM 869 N N . ARG A 1 105 ? 51.611 23.128 9.266 1.00 10.25 103 ARG A N 1
ATOM 870 C CA . ARG A 1 105 ? 50.452 23.451 10.125 1.00 10.10 103 ARG A CA 1
ATOM 871 C C . ARG A 1 105 ? 50.766 23.316 11.611 1.00 9.33 103 ARG A C 1
ATOM 872 O O . ARG A 1 105 ? 50.281 24.110 12.428 1.00 10.65 103 ARG A O 1
ATOM 880 N N . ALA A 1 106 ? 51.615 22.363 11.996 1.00 8.79 104 ALA A N 1
ATOM 881 C CA . ALA A 1 106 ? 52.015 22.267 13.407 1.00 9.57 104 ALA A CA 1
ATOM 882 C C . ALA A 1 106 ? 52.831 23.502 13.809 1.00 10.21 104 ALA A C 1
ATOM 883 O O . ALA A 1 106 ? 52.739 23.968 14.933 1.00 10.21 104 ALA A O 1
ATOM 885 N N . GLU A 1 107 ? 53.709 23.992 12.941 1.00 11.54 105 GLU A N 1
ATOM 886 C CA . GLU A 1 107 ? 54.463 25.202 13.292 1.00 11.33 105 GLU A CA 1
ATOM 887 C C . GLU A 1 107 ? 53.471 26.384 13.421 1.00 11.78 105 GLU A C 1
ATOM 888 O O . GLU A 1 107 ? 53.619 27.214 14.312 1.00 11.25 105 GLU A O 1
ATOM 894 N N . MET A 1 108 ? 52.436 26.445 12.582 1.00 11.00 106 MET A N 1
ATOM 895 C CA . MET A 1 108 ? 51.413 27.509 12.777 1.00 10.84 106 MET A CA 1
ATOM 896 C C . MET A 1 108 ? 50.808 27.429 14.204 1.00 10.49 106 MET A C 1
ATOM 897 O O . MET A 1 108 ? 50.648 28.439 14.907 1.00 10.69 106 MET A O 1
ATOM 902 N N . ALA A 1 109 ? 50.546 26.200 14.636 1.00 10.16 107 ALA A N 1
ATOM 903 C CA . ALA A 1 109 ? 49.914 25.943 15.916 1.00 9.36 107 ALA A CA 1
ATOM 904 C C . ALA A 1 109 ? 50.830 26.376 17.062 1.00 10.07 107 ALA A C 1
ATOM 905 O O . ALA A 1 109 ? 50.375 27.047 18.003 1.00 8.49 107 ALA A O 1
ATOM 907 N N . ILE A 1 110 ? 52.113 25.987 16.996 1.00 9.47 108 ILE A N 1
ATOM 908 C CA . ILE A 1 110 ? 53.073 26.393 18.054 1.00 10.82 108 ILE A CA 1
ATOM 909 C C . ILE A 1 110 ? 53.198 27.911 18.088 1.00 10.95 108 ILE A C 1
ATOM 910 O O . ILE A 1 110 ? 53.159 28.505 19.145 1.00 11.49 108 ILE A O 1
ATOM 915 N N . ARG A 1 111 ? 53.354 28.548 16.931 1.00 10.54 109 ARG A N 1
ATOM 916 C CA . ARG A 1 111 ? 53.426 30.005 16.912 1.00 12.41 109 ARG A CA 1
ATOM 917 C C . ARG A 1 111 ? 52.180 30.702 17.493 1.00 12.23 109 ARG A C 1
ATOM 918 O O . ARG A 1 111 ? 52.300 31.733 18.104 1.00 11.77 109 ARG A O 1
ATOM 926 N N . ALA A 1 112 ? 51.014 30.146 17.250 1.00 12.10 110 ALA A N 1
ATOM 927 C CA . ALA A 1 112 ? 49.754 30.663 17.780 1.00 12.21 110 ALA A CA 1
ATOM 928 C C . ALA A 1 112 ? 49.578 30.441 19.299 1.00 13.13 110 ALA A C 1
ATOM 929 O O . ALA A 1 112 ? 48.682 31.044 19.881 1.00 13.48 110 ALA A O 1
ATOM 931 N N . GLY A 1 113 ? 50.358 29.522 19.891 1.00 11.90 111 GLY A N 1
ATOM 932 C CA . GLY A 1 113 ? 50.341 29.249 21.300 1.00 11.70 111 GLY A CA 1
ATOM 933 C C . GLY A 1 113 ? 50.201 27.815 21.794 1.00 11.95 111 GLY A C 1
ATOM 934 O O . GLY A 1 113 ? 50.188 27.586 23.012 1.00 11.84 111 GLY A O 1
ATOM 935 N N . ALA A 1 114 ? 50.081 26.845 20.906 1.00 10.79 112 ALA A N 1
ATOM 936 C CA . ALA A 1 114 ? 49.845 25.460 21.320 1.00 10.99 112 ALA A CA 1
ATOM 937 C C . ALA A 1 114 ? 51.045 25.039 22.137 1.00 12.45 112 ALA A C 1
ATOM 938 O O . ALA A 1 114 ? 52.177 25.419 21.803 1.00 12.15 112 ALA A O 1
ATOM 940 N N . ASP A 1 115 ? 50.801 24.260 23.190 1.00 12.05 113 ASP A N 1
ATOM 941 C CA . ASP A 1 115 ? 51.906 23.736 23.990 1.00 11.91 113 ASP A CA 1
ATOM 942 C C . ASP A 1 115 ? 52.484 22.488 23.377 1.00 11.87 113 ASP A C 1
ATOM 943 O O . ASP A 1 115 ? 53.713 22.265 23.441 1.00 10.74 113 ASP A O 1
ATOM 948 N N . ILE A 1 116 ? 51.603 21.654 22.817 1.00 11.61 114 ILE A N 1
ATOM 949 C CA . ILE A 1 116 ? 52.017 20.404 22.180 1.00 12.28 114 ILE A CA 1
ATOM 950 C C . ILE A 1 116 ? 51.142 20.189 20.944 1.00 11.95 114 ILE A C 1
ATOM 951 O O . ILE A 1 116 ? 49.958 20.493 20.959 1.00 10.06 114 ILE A O 1
ATOM 956 N N . VAL A 1 117 ? 51.732 19.645 19.891 1.00 10.00 115 VAL A N 1
ATOM 957 C CA . VAL A 1 117 ? 50.962 19.259 18.703 1.00 10.93 115 VAL A CA 1
ATOM 958 C C . VAL A 1 117 ? 51.193 17.771 18.501 1.00 11.38 115 VAL A C 1
ATOM 959 O O . VAL A 1 117 ? 52.347 17.304 18.347 1.00 11.81 115 VAL A O 1
ATOM 963 N N . VAL A 1 118 ? 50.088 17.030 18.562 1.00 12.85 116 VAL A N 1
ATOM 964 C CA . VAL A 1 118 ? 50.052 15.568 18.392 1.00 11.73 116 VAL A CA 1
ATOM 965 C C . VAL A 1 118 ? 49.451 15.242 17.039 1.00 12.02 116 VAL A C 1
ATOM 966 O O . VAL A 1 118 ? 48.460 15.861 16.607 1.00 11.89 116 VAL A O 1
ATOM 970 N N . GLU A 1 119 ? 50.080 14.309 16.338 1.00 10.71 117 GLU A N 1
ATOM 971 C CA . GLU A 1 119 ? 49.578 13.873 15.072 1.00 12.21 117 GLU A CA 1
ATOM 972 C C . GLU A 1 119 ? 48.195 13.189 15.141 1.00 11.95 117 GLU A C 1
ATOM 973 O O . GLU A 1 119 ? 47.984 12.227 15.896 1.00 11.96 117 GLU A O 1
ATOM 979 N N . GLY A 1 120 ? 47.279 13.683 14.312 1.00 11.13 118 GLY A N 1
ATOM 980 C CA . GLY A 1 120 ? 45.907 13.174 14.237 1.00 11.87 118 GLY A CA 1
ATOM 981 C C . GLY A 1 120 ? 45.784 12.018 13.254 1.00 12.66 118 GLY A C 1
ATOM 982 O O . GLY A 1 120 ? 46.760 11.638 12.581 1.00 12.48 118 GLY A O 1
ATOM 983 N N . PRO A 1 121 ? 44.601 11.424 13.171 1.00 12.67 119 PRO A N 1
ATOM 984 C CA . PRO A 1 121 ? 44.388 10.257 12.352 1.00 13.27 119 PRO A CA 1
ATOM 985 C C . PRO A 1 121 ? 44.407 10.542 10.834 1.00 13.58 119 PRO A C 1
ATOM 986 O O . PRO A 1 121 ? 44.269 11.670 10.440 1.00 14.30 119 PRO A O 1
ATOM 990 N N . PRO A 1 122 ? 44.559 9.506 9.983 1.00 14.57 120 PRO A N 1
ATOM 991 C CA . PRO A 1 122 ? 44.446 9.715 8.530 1.00 14.26 120 PRO A CA 1
ATOM 992 C C . PRO A 1 122 ? 43.008 9.920 8.087 1.00 14.29 120 PRO A C 1
ATOM 993 O O . PRO A 1 122 ? 42.353 8.992 7.570 1.00 15.32 120 PRO A O 1
ATOM 997 N N . MET A 1 123 ? 42.558 11.154 8.191 1.00 12.86 121 MET A N 1
ATOM 998 C CA . MET A 1 123 ? 41.124 11.476 8.176 1.00 13.53 121 MET A CA 1
ATOM 999 C C . MET A 1 123 ? 40.491 11.144 6.859 1.00 12.83 121 MET A C 1
ATOM 1000 O O . MET A 1 123 ? 39.358 10.637 6.779 1.00 12.64 121 MET A O 1
ATOM 1005 N N . GLY A 1 124 ? 41.219 11.464 5.809 1.00 12.57 122 GLY A N 1
ATOM 1006 C CA . GLY A 1 124 ? 40.670 11.372 4.463 1.00 12.89 122 GLY A CA 1
ATOM 1007 C C . GLY A 1 124 ? 40.304 10.027 3.874 1.00 11.79 122 GLY A C 1
ATOM 1008 O O . GLY A 1 124 ? 39.638 9.987 2.859 1.00 12.35 122 GLY A O 1
ATOM 1009 N N . ILE A 1 125 ? 40.779 8.932 4.452 1.00 12.25 123 ILE A N 1
ATOM 1010 C CA . ILE A 1 125 ? 40.416 7.600 3.991 1.00 11.71 123 ILE A CA 1
ATOM 1011 C C . ILE A 1 125 ? 39.340 6.972 4.900 1.00 11.96 123 ILE A C 1
ATOM 1012 O O . ILE A 1 125 ? 39.019 5.796 4.737 1.00 10.61 123 ILE A O 1
ATOM 1017 N N . MET A 1 126 ? 38.776 7.782 5.804 1.00 11.43 124 MET A N 1
ATOM 1018 C CA . MET A 1 126 ? 37.739 7.329 6.768 1.00 12.14 124 MET A CA 1
ATOM 1019 C C . MET A 1 126 ? 36.422 8.050 6.586 1.00 11.09 124 MET A C 1
ATOM 1020 O O . MET A 1 126 ? 36.411 9.227 6.270 1.00 12.04 124 MET A O 1
ATOM 1025 N N . GLY A 1 127 ? 35.309 7.395 6.903 1.00 11.57 125 GLY A N 1
ATOM 1026 C CA . GLY A 1 127 ? 34.042 8.107 6.984 1.00 11.41 125 GLY A CA 1
ATOM 1027 C C . GLY A 1 127 ? 34.059 9.033 8.180 1.00 10.94 125 GLY A C 1
ATOM 1028 O O . GLY A 1 127 ? 34.919 8.882 9.063 1.00 10.18 125 GLY A O 1
ATOM 1029 N N . SER A 1 128 ? 33.130 9.978 8.270 1.00 12.24 126 SER A N 1
ATOM 1030 C CA . SER A 1 128 ? 33.244 10.941 9.362 1.00 14.25 126 SER A CA 1
ATOM 1031 C C . SER A 1 128 ? 32.895 10.379 10.714 1.00 14.31 126 SER A C 1
ATOM 1032 O O . SER A 1 128 ? 33.386 10.884 11.726 1.00 16.09 126 SER A O 1
ATOM 1035 N N . GLY A 1 129 ? 32.075 9.339 10.773 1.00 13.18 127 GLY A N 1
ATOM 1036 C CA . GLY A 1 129 ? 31.878 8.642 12.035 1.00 13.51 127 GLY A CA 1
ATOM 1037 C C . GLY A 1 129 ? 33.169 7.946 12.442 1.00 12.57 127 GLY A C 1
ATOM 1038 O O . GLY A 1 129 ? 33.534 7.970 13.610 1.00 13.05 127 GLY A O 1
ATOM 1039 N N . GLN A 1 130 ? 33.830 7.287 11.497 1.00 11.47 128 GLN A N 1
ATOM 1040 C CA . GLN A 1 130 ? 35.096 6.615 11.817 1.00 11.78 128 GLN A CA 1
ATOM 1041 C C . GLN A 1 130 ? 36.143 7.576 12.361 1.00 10.81 128 GLN A C 1
ATOM 1042 O O . GLN A 1 130 ? 36.793 7.295 13.382 1.00 9.49 128 GLN A O 1
ATOM 1048 N N . TYR A 1 131 ? 36.319 8.731 11.707 1.00 10.76 129 TYR A N 1
ATOM 1049 C CA . TYR A 1 131 ? 37.358 9.633 12.165 1.00 10.28 129 TYR A CA 1
ATOM 1050 C C . TYR A 1 131 ? 36.989 10.335 13.467 1.00 10.36 129 TYR A C 1
ATOM 1051 O O . TYR A 1 131 ? 37.878 10.638 14.262 1.00 10.05 129 TYR A O 1
ATOM 1060 N N . MET A 1 132 ? 35.697 10.556 13.709 1.00 10.35 130 MET A N 1
ATOM 1061 C CA . MET A 1 132 ? 35.269 11.158 14.987 1.00 10.65 130 MET A CA 1
ATOM 1062 C C . MET A 1 132 ? 35.478 10.182 16.163 1.00 10.03 130 MET A C 1
ATOM 1063 O O . MET A 1 132 ? 35.920 10.594 17.260 1.00 10.40 130 MET A O 1
ATOM 1068 N N . ARG A 1 133 ? 35.201 8.895 15.927 1.00 9.70 131 ARG A N 1
ATOM 1069 C CA . ARG A 1 133 ? 35.506 7.854 16.901 1.00 9.90 131 ARG A CA 1
ATOM 1070 C C . ARG A 1 133 ? 37.006 7.876 17.226 1.00 9.97 131 ARG A C 1
ATOM 1071 O O . ARG A 1 133 ? 37.402 7.859 18.390 1.00 11.51 131 ARG A O 1
ATOM 1079 N N . CYS A 1 134 ? 37.849 7.960 16.199 1.00 9.91 132 CYS A N 1
ATOM 1080 C CA . CYS A 1 134 ? 39.290 8.040 16.392 1.00 10.14 132 CYS A CA 1
ATOM 1081 C C . CYS A 1 134 ? 39.676 9.254 17.206 1.00 9.33 132 CYS A C 1
ATOM 1082 O O . CYS A 1 134 ? 40.438 9.150 18.165 1.00 9.69 132 CYS A O 1
ATOM 1085 N N . LEU A 1 135 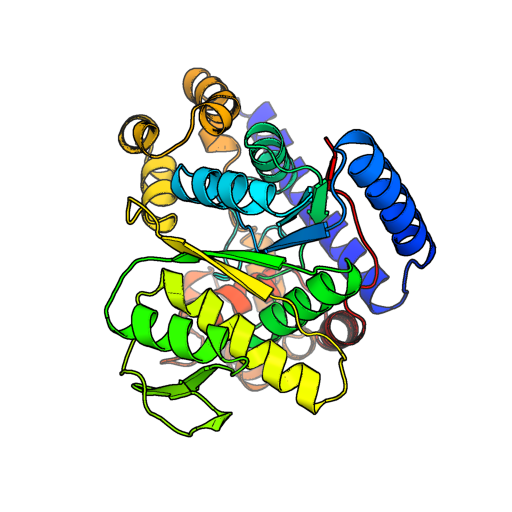? 39.117 10.412 16.865 1.00 9.77 133 LEU A N 1
ATOM 1086 C CA . LEU A 1 135 ? 39.453 11.644 17.555 1.00 10.71 133 LEU A CA 1
ATOM 1087 C C . LEU A 1 135 ? 39.102 11.548 19.035 1.00 10.41 133 LEU A C 1
ATOM 1088 O O . LEU A 1 135 ? 39.876 11.977 19.894 1.00 9.28 133 LEU A O 1
ATOM 1093 N N . ILE A 1 136 ? 37.930 11.007 19.341 1.00 10.29 134 ILE A N 1
ATOM 1094 C CA . ILE A 1 136 ? 37.523 10.987 20.761 1.00 10.27 134 ILE A CA 1
ATOM 1095 C C . ILE A 1 136 ? 38.456 10.018 21.533 1.00 9.79 134 ILE A C 1
ATOM 1096 O O . ILE A 1 136 ? 38.841 10.263 22.682 1.00 9.31 134 ILE A O 1
ATOM 1101 N N . LYS A 1 137 ? 38.783 8.898 20.911 1.00 9.53 135 LYS A N 1
ATOM 1102 C CA . LYS A 1 137 ? 39.711 7.949 21.467 1.00 10.11 135 LYS A CA 1
ATOM 1103 C C . LYS A 1 137 ? 41.081 8.565 21.690 1.00 10.79 135 LYS A C 1
ATOM 1104 O O . LYS A 1 137 ? 41.713 8.263 22.689 1.00 10.26 135 LYS A O 1
ATOM 1110 N N . MET A 1 138 ? 41.542 9.436 20.776 1.00 10.04 136 MET A N 1
ATOM 1111 C CA . MET A 1 138 ? 42.810 10.147 20.994 1.00 9.78 136 MET A CA 1
ATOM 1112 C C . MET A 1 138 ? 42.705 11.111 22.173 1.00 9.27 136 MET A C 1
ATOM 1113 O O . MET A 1 138 ? 43.571 11.119 23.019 1.00 9.43 136 MET A O 1
ATOM 1118 N N . PHE A 1 139 ? 41.599 11.836 22.284 1.00 8.80 137 PHE A N 1
ATOM 1119 C CA . PHE A 1 139 ? 41.435 12.774 23.369 1.00 9.00 137 PHE A CA 1
ATOM 1120 C C . PHE A 1 139 ? 41.499 12.006 24.694 1.00 9.81 137 PHE A C 1
ATOM 1121 O O . PHE A 1 139 ? 42.189 12.426 25.625 1.00 9.27 137 PHE A O 1
ATOM 1129 N N . TYR A 1 140 ? 40.833 10.854 24.746 1.00 10.56 138 TYR A N 1
ATOM 1130 C CA . TYR A 1 140 ? 40.877 10.000 25.946 1.00 11.13 138 TYR A CA 1
ATOM 1131 C C . TYR A 1 140 ? 42.289 9.546 26.268 1.00 10.17 138 TYR A C 1
ATOM 1132 O O . TYR A 1 140 ? 42.714 9.607 27.407 1.00 9.07 138 TYR A O 1
ATOM 1141 N N . SER A 1 141 ? 43.016 9.122 25.255 1.00 10.94 139 SER A N 1
ATOM 1142 C CA . SER A 1 141 ? 44.366 8.639 25.430 1.00 11.83 139 SER A CA 1
ATOM 1143 C C . SER A 1 141 ? 45.351 9.725 25.852 1.00 11.27 139 SER A C 1
ATOM 1144 O O . SER A 1 141 ? 46.319 9.421 26.463 1.00 10.02 139 SER A O 1
ATOM 1147 N N . LEU A 1 142 ? 45.098 10.969 25.495 1.00 11.12 140 LEU A N 1
ATOM 1148 C CA . LEU A 1 142 ? 45.929 12.085 25.906 1.00 11.34 140 LEU A CA 1
ATOM 1149 C C . LEU A 1 142 ? 45.609 12.563 27.339 1.00 11.63 140 LEU A C 1
ATOM 1150 O O . LEU A 1 142 ? 46.310 13.382 27.877 1.00 10.42 140 LEU A O 1
ATOM 1155 N N . GLY A 1 143 ? 44.511 12.077 27.922 1.00 12.21 141 GLY A N 1
ATOM 1156 C CA . GLY A 1 143 ? 44.087 12.516 29.237 1.00 12.09 141 GLY A CA 1
ATOM 1157 C C . GLY A 1 143 ? 43.390 13.877 29.184 1.00 12.84 141 GLY A C 1
ATOM 1158 O O . GLY A 1 143 ? 43.452 14.635 30.126 1.00 12.47 141 GLY A O 1
ATOM 1159 N N . ALA A 1 144 ? 42.700 14.169 28.086 1.00 13.37 142 ALA A N 1
ATOM 1160 C CA . ALA A 1 144 ? 42.013 15.435 27.920 1.00 13.68 142 ALA A CA 1
ATOM 1161 C C . ALA A 1 144 ? 40.960 15.590 28.993 1.00 13.70 142 ALA A C 1
ATOM 1162 O O . ALA A 1 144 ? 40.187 14.681 29.236 1.00 12.44 142 ALA A O 1
ATOM 1164 N N . GLU A 1 145 ? 40.954 16.755 29.632 1.00 12.62 143 GLU A N 1
ATOM 1165 C CA . GLU A 1 145 ? 39.946 17.102 30.594 1.00 12.83 143 GLU A CA 1
ATOM 1166 C C . GLU A 1 145 ? 39.010 18.225 30.125 1.00 11.81 143 GLU A C 1
ATOM 1167 O O . GLU A 1 145 ? 37.924 18.385 30.647 1.00 11.19 143 GLU A O 1
ATOM 1173 N N . ILE A 1 146 ? 39.443 19.009 29.158 1.00 11.01 144 ILE A N 1
ATOM 1174 C CA . ILE A 1 146 ? 38.666 20.135 28.652 1.00 11.76 144 ILE A CA 1
ATOM 1175 C C . ILE A 1 146 ? 38.779 20.180 27.145 1.00 10.95 144 ILE A C 1
ATOM 1176 O O . ILE A 1 146 ? 39.862 20.014 26.608 1.00 10.01 144 ILE A O 1
ATOM 1181 N N . ILE A 1 147 ? 37.663 20.426 26.471 1.00 11.98 145 ILE A N 1
ATOM 1182 C CA . ILE A 1 147 ? 37.657 20.602 25.040 1.00 12.73 145 ILE A CA 1
ATOM 1183 C C . ILE A 1 147 ? 37.141 22.028 24.746 1.00 13.66 145 ILE A C 1
ATOM 1184 O O . ILE A 1 147 ? 35.944 22.311 24.901 1.00 13.75 145 ILE A O 1
ATOM 1189 N N . PRO A 1 148 ? 38.026 22.942 24.349 1.00 15.96 146 PRO A N 1
ATOM 1190 C CA . PRO A 1 148 ? 37.618 24.322 24.114 1.00 17.31 146 PRO A CA 1
ATOM 1191 C C . PRO A 1 148 ? 37.306 24.516 22.651 1.00 18.61 146 PRO A C 1
ATOM 1192 O O . PRO A 1 148 ? 38.219 24.544 21.841 1.00 24.19 146 PRO A O 1
ATOM 1196 N N . ARG A 1 149 ? 36.054 24.672 22.289 1.00 17.97 147 ARG A N 1
ATOM 1197 C CA . ARG A 1 149 ? 35.680 24.701 20.913 1.00 17.87 147 ARG A CA 1
ATOM 1198 C C . ARG A 1 149 ? 35.071 26.051 20.564 1.00 16.36 147 ARG A C 1
ATOM 1199 O O . ARG A 1 149 ? 34.213 26.525 21.294 1.00 13.65 147 ARG A O 1
ATOM 1207 N N . GLY A 1 150 ? 35.553 26.660 19.472 1.00 14.10 148 GLY A N 1
ATOM 1208 C CA . GLY A 1 150 ? 34.935 27.854 18.890 1.00 14.31 148 GLY A CA 1
ATOM 1209 C C . GLY A 1 150 ? 33.592 27.558 18.252 1.00 13.96 148 GLY A C 1
ATOM 1210 O O . GLY A 1 150 ? 33.437 26.526 17.638 1.00 13.73 148 GLY A O 1
ATOM 1211 N N . TYR A 1 151 ? 32.582 28.401 18.443 1.00 12.61 149 TYR A N 1
ATOM 1212 C CA . TYR A 1 151 ? 31.318 28.140 17.766 1.00 12.20 149 TYR A CA 1
ATOM 1213 C C . TYR A 1 151 ? 30.795 29.434 17.164 1.00 12.72 149 TYR A C 1
ATOM 1214 O O . TYR A 1 151 ? 31.153 30.520 17.638 1.00 11.00 149 TYR A O 1
ATOM 1223 N N . ILE A 1 152 ? 29.940 29.296 16.151 1.00 12.29 150 ILE A N 1
ATOM 1224 C CA . ILE A 1 152 ? 29.222 30.413 15.550 1.00 13.52 150 ILE A CA 1
ATOM 1225 C C . ILE A 1 152 ? 27.936 30.569 16.273 1.00 13.56 150 ILE A C 1
ATOM 1226 O O . ILE A 1 152 ? 27.190 29.627 16.346 1.00 13.41 150 ILE A O 1
ATOM 1231 N N . PRO A 1 153 ? 27.675 31.751 16.869 1.00 14.90 151 PRO A N 1
ATOM 1232 C CA . PRO A 1 153 ? 26.496 31.903 17.700 1.00 14.71 151 PRO A CA 1
ATOM 1233 C C . PRO A 1 153 ? 25.224 31.835 16.894 1.00 14.04 151 PRO A C 1
ATOM 1234 O O . PRO A 1 153 ? 25.169 32.356 15.802 1.00 14.43 151 PRO A O 1
ATOM 1238 N N . GLU A 1 154 ? 24.224 31.188 17.447 1.00 13.74 152 GLU A N 1
ATOM 1239 C CA . GLU A 1 154 ? 22.911 31.085 16.821 1.00 14.06 152 GLU A CA 1
ATOM 1240 C C . GLU A 1 154 ? 21.988 30.491 17.841 1.00 14.51 152 GLU A C 1
ATOM 1241 O O . GLU A 1 154 ? 22.447 29.895 18.810 1.00 15.16 152 GLU A O 1
ATOM 1247 N N . LYS A 1 155 ? 20.675 30.588 17.623 1.00 14.44 153 LYS A N 1
ATOM 1248 C CA . LYS A 1 155 ? 19.701 30.248 18.647 1.00 15.61 153 LYS A CA 1
ATOM 1249 C C . LYS A 1 155 ? 19.797 28.743 19.017 1.00 14.50 153 LYS A C 1
ATOM 1250 O O . LYS A 1 155 ? 19.741 28.389 20.189 1.00 13.47 153 LYS A O 1
ATOM 1256 N N . THR A 1 156 ? 20.030 27.863 18.048 1.00 13.52 154 THR A N 1
ATOM 1257 C CA . THR A 1 156 ? 20.103 26.400 18.363 1.00 13.75 154 THR A CA 1
ATOM 1258 C C . THR A 1 156 ? 21.344 26.078 19.186 1.00 13.68 154 THR A C 1
ATOM 1259 O O . THR A 1 156 ? 21.324 25.234 20.113 1.00 11.96 154 THR A O 1
ATOM 1263 N N . MET A 1 157 ? 22.416 26.816 18.913 1.00 13.73 155 MET A N 1
ATOM 1264 C CA . MET A 1 157 ? 23.623 26.662 19.729 1.00 14.65 155 MET A CA 1
ATOM 1265 C C . MET A 1 157 ? 23.456 27.041 21.193 1.00 14.55 155 MET A C 1
ATOM 1266 O O . MET A 1 157 ? 24.102 26.418 22.054 1.00 13.73 155 MET A O 1
ATOM 1271 N N . GLU A 1 158 ? 22.621 28.049 21.489 1.00 14.78 156 GLU A N 1
ATOM 1272 C CA . GLU A 1 158 ? 22.261 28.357 22.873 1.00 15.09 156 GLU A CA 1
ATOM 1273 C C . GLU A 1 158 ? 21.696 27.128 23.577 1.00 14.41 156 GLU A C 1
ATOM 1274 O O . GLU A 1 158 ? 22.025 26.858 24.725 1.00 13.51 156 GLU A O 1
ATOM 1280 N N . LYS A 1 159 ? 20.821 26.408 22.893 1.00 12.55 157 LYS A N 1
ATOM 1281 C CA . LYS A 1 159 ? 20.171 25.276 23.505 1.00 12.43 157 LYS A CA 1
ATOM 1282 C C . LYS A 1 159 ? 21.104 24.069 23.600 1.00 9.96 157 LYS A C 1
ATOM 1283 O O . LYS A 1 159 ? 21.027 23.286 24.572 1.00 10.21 157 LYS A O 1
ATOM 1289 N N . VAL A 1 160 ? 21.971 23.915 22.601 1.00 8.47 158 VAL A N 1
ATOM 1290 C CA . VAL A 1 160 ? 23.025 22.857 22.626 1.00 7.93 158 VAL A CA 1
ATOM 1291 C C . VAL A 1 160 ? 23.922 23.061 23.837 1.00 9.21 158 VAL A C 1
ATOM 1292 O O . VAL A 1 160 ? 24.230 22.128 24.573 1.00 8.78 158 VAL A O 1
ATOM 1296 N N . ILE A 1 161 ? 24.378 24.294 23.999 1.00 9.47 159 ILE A N 1
ATOM 1297 C CA . ILE A 1 161 ? 25.263 24.619 25.114 1.00 11.31 159 ILE A CA 1
ATOM 1298 C C . ILE A 1 161 ? 24.556 24.368 26.454 1.00 10.46 159 ILE A C 1
ATOM 1299 O O . ILE A 1 161 ? 25.149 23.834 27.370 1.00 12.73 159 ILE A O 1
ATOM 1304 N N . ASP A 1 162 ? 23.287 24.735 26.581 1.00 12.89 160 ASP A N 1
ATOM 1305 C CA . ASP A 1 162 ? 22.538 24.494 27.822 1.00 13.62 160 ASP A CA 1
ATOM 1306 C C . ASP A 1 162 ? 22.446 23.001 28.135 1.00 13.99 160 ASP A C 1
ATOM 1307 O O . ASP A 1 162 ? 22.647 22.579 29.252 1.00 15.09 160 ASP A O 1
ATOM 1312 N N . CYS A 1 163 ? 22.142 22.214 27.116 1.00 13.39 161 CYS A N 1
ATOM 1313 C CA . CYS A 1 163 ? 22.078 20.749 27.229 1.00 13.64 161 CYS A CA 1
ATOM 1314 C C . CYS A 1 163 ? 23.421 20.146 27.684 1.00 12.77 161 CYS A C 1
ATOM 1315 O O . CYS A 1 163 ? 23.461 19.348 28.629 1.00 13.78 161 CYS A O 1
ATOM 1318 N N . ILE A 1 164 ? 24.502 20.526 27.015 1.00 11.94 162 ILE A N 1
ATOM 1319 C CA . ILE A 1 164 ? 25.844 20.016 27.339 1.00 12.26 162 ILE A CA 1
ATOM 1320 C C . ILE A 1 164 ? 26.251 20.483 28.738 1.00 13.59 162 ILE A C 1
ATOM 1321 O O . ILE A 1 164 ? 26.828 19.700 29.527 1.00 12.90 162 ILE A O 1
ATOM 1326 N N . ASN A 1 165 ? 25.942 21.730 29.084 1.00 14.48 163 ASN A N 1
ATOM 1327 C CA . ASN A 1 165 ? 26.337 22.245 30.397 1.00 15.86 163 ASN A CA 1
ATOM 1328 C C . ASN A 1 165 ? 25.622 21.521 31.539 1.00 16.14 163 ASN A C 1
ATOM 1329 O O . ASN A 1 165 ? 26.182 21.417 32.601 1.00 16.76 163 ASN A O 1
ATOM 1334 N N . LYS A 1 166 ? 24.441 20.942 31.287 1.00 15.78 164 LYS A N 1
ATOM 1335 C CA . LYS A 1 166 ? 23.734 20.123 32.262 1.00 16.50 164 LYS A CA 1
ATOM 1336 C C . LYS A 1 166 ? 24.294 18.695 32.370 1.00 16.31 164 LYS A C 1
ATOM 1337 O O . LYS A 1 166 ? 23.745 17.875 33.127 1.00 16.68 164 LYS A O 1
ATOM 1343 N N . GLY A 1 167 ? 25.320 18.369 31.589 1.00 14.24 165 GLY A N 1
ATOM 1344 C CA . GLY A 1 167 ? 25.893 17.015 31.595 1.00 14.19 165 GLY A CA 1
ATOM 1345 C C . GLY A 1 167 ? 25.245 16.076 30.578 1.00 13.53 165 GLY A C 1
ATOM 1346 O O . GLY A 1 167 ? 25.490 14.882 30.586 1.00 12.66 165 GLY A O 1
ATOM 1347 N N . TYR A 1 168 ? 24.473 16.628 29.650 1.00 11.80 166 TYR A N 1
ATOM 1348 C CA . TYR A 1 168 ? 23.817 15.813 28.644 1.00 12.33 166 TYR A CA 1
ATOM 1349 C C . TYR A 1 168 ? 24.557 15.813 27.310 1.00 10.37 166 TYR A C 1
ATOM 1350 O O . TYR A 1 168 ? 25.584 16.425 27.195 1.00 11.69 166 TYR A O 1
ATOM 1359 N N . HIS A 1 169 ? 24.004 15.100 26.343 1.00 9.51 167 HIS A N 1
ATOM 1360 C CA . HIS A 1 169 ? 24.654 14.875 25.065 1.00 9.08 167 HIS A CA 1
ATOM 1361 C C . HIS A 1 169 ? 23.703 15.107 23.911 1.00 7.85 167 HIS A C 1
ATOM 1362 O O . HIS A 1 169 ? 22.522 15.025 24.088 1.00 8.39 167 HIS A O 1
ATOM 1369 N N . ILE A 1 170 ? 24.283 15.392 22.750 1.00 8.41 168 ILE A N 1
ATOM 1370 C CA . ILE A 1 170 ? 23.575 15.761 21.537 1.00 9.73 168 ILE A CA 1
ATOM 1371 C C . ILE A 1 170 ? 23.485 14.550 20.574 1.00 10.97 168 ILE A C 1
ATOM 1372 O O . ILE A 1 170 ? 24.423 13.779 20.435 1.00 11.41 168 ILE A O 1
ATOM 1377 N N . GLN A 1 171 ? 22.304 14.364 19.988 1.00 10.80 169 GLN A N 1
ATOM 1378 C CA . GLN A 1 171 ? 22.129 13.505 18.831 1.00 12.25 169 GLN A CA 1
ATOM 1379 C C . GLN A 1 171 ? 21.645 14.356 17.646 1.00 11.38 169 GLN A C 1
ATOM 1380 O O . GLN A 1 171 ? 20.759 15.196 17.782 1.00 11.10 169 GLN A O 1
ATOM 1386 N N . VAL A 1 172 ? 22.208 14.071 16.487 1.00 11.29 170 VAL A N 1
ATOM 1387 C CA . VAL A 1 172 ? 21.855 14.701 15.227 1.00 11.52 170 VAL A CA 1
ATOM 1388 C C . VAL A 1 172 ? 21.133 13.708 14.317 1.00 11.63 170 VAL A C 1
ATOM 1389 O O . VAL A 1 172 ? 21.635 12.626 14.052 1.00 10.28 170 VAL A O 1
ATOM 1393 N N . LYS A 1 173 ? 19.913 14.074 13.927 1.00 11.18 171 LYS A N 1
ATOM 1394 C CA . LYS A 1 173 ? 19.118 13.387 12.905 1.00 11.37 171 LYS A CA 1
ATOM 1395 C C . LYS A 1 173 ? 18.780 14.389 11.840 1.00 11.13 171 LYS A C 1
ATOM 1396 O O . LYS A 1 173 ? 18.960 15.597 12.055 1.00 10.69 171 LYS A O 1
ATOM 1402 N N . PRO A 1 174 ? 18.291 13.930 10.659 1.00 12.29 172 PRO A N 1
ATOM 1403 C CA . PRO A 1 174 ? 17.923 14.961 9.674 1.00 11.47 172 PRO A CA 1
ATOM 1404 C C . PRO A 1 174 ? 16.885 15.928 10.229 1.00 10.88 172 PRO A C 1
ATOM 1405 O O . PRO A 1 174 ? 15.896 15.513 10.749 1.00 9.95 172 PRO A O 1
ATOM 1409 N N . TYR A 1 175 ? 17.170 17.229 10.163 1.00 10.04 173 TYR A N 1
ATOM 1410 C CA . TYR A 1 175 ? 16.244 18.265 10.625 1.00 10.94 173 TYR A CA 1
ATOM 1411 C C . TYR A 1 175 ? 15.903 18.204 12.095 1.00 10.88 173 TYR A C 1
ATOM 1412 O O . TYR A 1 175 ? 14.902 18.756 12.489 1.00 10.30 173 TYR A O 1
ATOM 1421 N N . LYS A 1 176 ? 16.716 17.517 12.885 1.00 12.19 174 LYS A N 1
ATOM 1422 C CA . LYS A 1 176 ? 16.559 17.452 14.356 1.00 14.32 174 LYS A CA 1
ATOM 1423 C C . LYS A 1 176 ? 17.894 17.470 15.077 1.00 14.30 174 LYS A C 1
ATOM 1424 O O . LYS A 1 176 ? 18.767 16.613 14.815 1.00 15.28 174 LYS A O 1
ATOM 1430 N N . ILE A 1 177 ? 18.054 18.424 15.985 1.00 13.54 175 ILE A N 1
ATOM 1431 C CA . ILE A 1 177 ? 19.182 18.455 16.931 1.00 12.70 175 ILE A CA 1
ATOM 1432 C C . ILE A 1 177 ? 18.552 18.149 18.286 1.00 12.83 175 ILE A C 1
ATOM 1433 O O . ILE A 1 177 ? 17.661 18.923 18.726 1.00 12.48 175 ILE A O 1
ATOM 1438 N N . ILE A 1 178 ? 18.978 17.058 18.933 1.00 11.48 176 ILE A N 1
ATOM 1439 C CA . ILE A 1 178 ? 18.234 16.487 20.070 1.00 11.82 176 ILE A CA 1
ATOM 1440 C C . ILE A 1 178 ? 19.096 16.466 21.301 1.00 11.85 176 ILE A C 1
ATOM 1441 O O . ILE A 1 178 ? 20.270 16.127 21.211 1.00 11.17 176 ILE A O 1
ATOM 1446 N N . CYS A 1 179 ? 18.514 16.772 22.463 1.00 11.96 177 CYS A N 1
ATOM 1447 C CA . CYS A 1 179 ? 19.184 16.523 23.737 1.00 11.80 177 CYS A CA 1
ATOM 1448 C C . CYS A 1 179 ? 18.817 15.101 24.113 1.00 12.22 177 CYS A C 1
ATOM 1449 O O . CYS A 1 179 ? 17.676 14.838 24.439 1.00 12.77 177 CYS A O 1
ATOM 1452 N N . ILE A 1 180 ? 19.770 14.175 24.013 1.00 11.63 178 ILE A N 1
ATOM 1453 C CA . ILE A 1 180 ? 19.474 12.744 24.096 1.00 12.47 178 ILE A CA 1
ATOM 1454 C C . ILE A 1 180 ? 18.749 12.421 25.408 1.00 13.47 178 ILE A C 1
ATOM 1455 O O . ILE A 1 180 ? 17.703 11.792 25.393 1.00 14.25 178 ILE A O 1
ATOM 1460 N N . GLU A 1 181 ? 19.296 12.865 26.531 1.00 14.07 179 GLU A N 1
ATOM 1461 C CA . GLU A 1 181 ? 18.782 12.429 27.837 1.00 14.86 179 GLU A CA 1
ATOM 1462 C C . GLU A 1 181 ? 17.368 12.936 28.134 1.00 16.32 179 GLU A C 1
ATOM 1463 O O . GLU A 1 181 ? 16.607 12.248 28.803 1.00 16.60 179 GLU A O 1
ATOM 1469 N N . THR A 1 182 ? 17.021 14.127 27.652 1.00 15.76 180 THR A N 1
ATOM 1470 C CA . THR A 1 182 ? 15.673 14.677 27.904 1.00 17.13 180 THR A CA 1
ATOM 1471 C C . THR A 1 182 ? 14.746 14.429 26.745 1.00 17.50 180 THR A C 1
ATOM 1472 O O . THR A 1 182 ? 13.557 14.540 26.902 1.00 19.32 180 THR A O 1
ATOM 1476 N N . GLY A 1 183 ? 15.286 14.097 25.576 1.00 17.00 181 GLY A N 1
ATOM 1477 C CA . GLY A 1 183 ? 14.488 13.935 24.380 1.00 17.63 181 GLY A CA 1
ATOM 1478 C C . GLY A 1 183 ? 14.097 15.243 23.695 1.00 17.34 181 GLY A C 1
ATOM 1479 O O . GLY A 1 183 ? 13.481 15.241 22.643 1.00 17.79 181 GLY A O 1
ATOM 1480 N N . GLU A 1 184 ? 14.455 16.370 24.276 1.00 17.07 182 GLU A N 1
ATOM 1481 C CA . GLU A 1 184 ? 14.020 17.626 23.737 1.00 17.66 182 GLU A CA 1
ATOM 1482 C C . GLU A 1 184 ? 14.615 17.866 22.365 1.00 16.91 182 GLU A C 1
ATOM 1483 O O . GLU A 1 184 ? 15.835 17.739 22.171 1.00 13.95 182 GLU A O 1
ATOM 1489 N N . ILE A 1 185 ? 13.755 18.312 21.439 1.00 17.02 183 ILE A N 1
ATOM 1490 C CA . ILE A 1 185 ? 14.242 18.782 20.143 1.00 16.94 183 ILE A CA 1
ATOM 1491 C C . ILE A 1 185 ? 14.678 20.207 20.300 1.00 16.66 183 ILE A C 1
ATOM 1492 O O . ILE A 1 185 ? 13.862 21.077 20.518 1.00 17.23 183 ILE A O 1
ATOM 1497 N N . LEU A 1 186 ? 15.968 20.444 20.134 1.00 14.98 184 LEU A N 1
ATOM 1498 C CA . LEU A 1 186 ? 16.580 21.732 20.371 1.00 14.67 184 LEU A CA 1
ATOM 1499 C C . LEU A 1 186 ? 16.486 22.690 19.158 1.00 15.68 184 LEU A C 1
ATOM 1500 O O . LEU A 1 186 ? 16.637 23.926 19.277 1.00 15.53 184 LEU A O 1
ATOM 1505 N N . GLY A 1 187 ? 16.265 22.124 17.981 1.00 15.23 185 GLY A N 1
ATOM 1506 C CA . GLY A 1 187 ? 16.247 22.921 16.761 1.00 14.47 185 GLY A CA 1
ATOM 1507 C C . GLY A 1 187 ? 16.397 21.981 15.584 1.00 14.40 185 GLY A C 1
ATOM 1508 O O . GLY A 1 187 ? 16.423 20.750 15.760 1.00 14.96 185 GLY A O 1
ATOM 1509 N N . GLU A 1 188 ? 16.413 22.534 14.386 1.00 13.87 186 GLU A N 1
ATOM 1510 C CA . GLU A 1 188 ? 16.472 21.706 13.180 1.00 14.89 186 GLU A CA 1
ATOM 1511 C C . GLU A 1 188 ? 17.864 21.611 12.578 1.00 14.82 186 GLU A C 1
ATOM 1512 O O . GLU A 1 188 ? 18.199 20.607 11.960 1.00 14.60 186 GLU A O 1
ATOM 1518 N N . LYS A 1 189 ? 18.705 22.621 12.799 1.00 14.02 187 LYS A N 1
ATOM 1519 C CA . LYS A 1 189 ? 19.959 22.744 12.060 1.00 14.96 187 LYS A CA 1
ATOM 1520 C C . LYS A 1 189 ? 20.932 23.603 12.867 1.00 13.84 187 LYS A C 1
ATOM 1521 O O . LYS A 1 189 ? 20.505 24.372 13.711 1.00 12.95 187 LYS A O 1
ATOM 1527 N N . LEU A 1 190 ? 22.218 23.381 12.616 1.00 12.07 188 LEU A N 1
ATOM 1528 C CA . LEU A 1 190 ? 23.320 24.201 13.108 1.00 12.95 188 LEU A CA 1
ATOM 1529 C C . LEU A 1 190 ? 24.051 24.764 11.936 1.00 13.57 188 LEU A C 1
ATOM 1530 O O . LEU A 1 190 ? 23.970 24.251 10.801 1.00 14.22 188 LEU A O 1
ATOM 1535 N N . ASN A 1 191 ? 24.766 25.844 12.201 1.00 14.59 189 ASN A N 1
ATOM 1536 C CA . ASN A 1 191 ? 25.750 26.345 11.282 1.00 14.23 189 ASN A CA 1
ATOM 1537 C C . ASN A 1 191 ? 26.717 25.204 11.001 1.00 13.37 189 ASN A C 1
ATOM 1538 O O . ASN A 1 191 ? 27.084 24.430 11.895 1.00 11.22 189 ASN A O 1
ATOM 1543 N N . ILE A 1 192 ? 27.181 25.124 9.773 1.00 13.04 190 ILE A N 1
ATOM 1544 C CA . ILE A 1 192 ? 28.035 24.001 9.365 1.00 14.45 190 ILE A CA 1
ATOM 1545 C C . ILE A 1 192 ? 29.259 23.857 10.250 1.00 15.57 190 ILE A C 1
ATOM 1546 O O . ILE A 1 192 ? 29.630 22.749 10.570 1.00 14.90 190 ILE A O 1
ATOM 1551 N N . ASP A 1 193 ? 29.864 24.962 10.706 1.00 16.37 191 ASP A N 1
ATOM 1552 C CA . ASP A 1 193 ? 31.036 24.883 11.601 1.00 17.51 191 ASP A CA 1
ATOM 1553 C C . ASP A 1 193 ? 30.691 24.349 12.997 1.00 16.16 191 ASP A C 1
ATOM 1554 O O . ASP A 1 193 ? 31.588 23.971 13.738 1.00 19.15 191 ASP A O 1
ATOM 1559 N N . ASN A 1 194 ? 29.422 24.308 13.357 1.00 12.20 192 ASN A N 1
ATOM 1560 C CA . ASN A 1 194 ? 29.021 23.935 14.695 1.00 12.43 192 ASN A CA 1
ATOM 1561 C C . ASN A 1 194 ? 28.736 22.418 14.802 1.00 11.28 192 ASN A C 1
ATOM 1562 O O . ASN A 1 194 ? 28.671 21.877 15.890 1.00 10.68 192 ASN A O 1
ATOM 1567 N N . TYR A 1 195 ? 28.652 21.740 13.665 1.00 10.17 193 TYR A N 1
ATOM 1568 C CA . TYR A 1 195 ? 28.310 20.326 13.698 1.00 10.57 193 TYR A CA 1
ATOM 1569 C C . TYR A 1 195 ? 29.433 19.536 14.312 1.00 9.87 193 TYR A C 1
ATOM 1570 O O . TYR A 1 195 ? 29.181 18.489 14.826 1.00 10.39 193 TYR A O 1
ATOM 1579 N N . VAL A 1 196 ? 30.662 20.007 14.266 1.00 10.66 194 VAL A N 1
ATOM 1580 C CA . VAL A 1 196 ? 31.740 19.290 14.962 1.00 11.36 194 VAL A CA 1
ATOM 1581 C C . VAL A 1 196 ? 31.442 19.082 16.471 1.00 10.94 194 VAL A C 1
ATOM 1582 O O . VAL A 1 196 ? 31.668 18.006 17.017 1.00 8.51 194 VAL A O 1
ATOM 1586 N N . ILE A 1 197 ? 30.894 20.110 17.118 1.00 10.36 195 ILE A N 1
ATOM 1587 C CA . ILE A 1 197 ? 30.540 20.025 18.530 1.00 10.51 195 ILE A CA 1
ATOM 1588 C C . ILE A 1 197 ? 29.483 18.939 18.767 1.00 10.30 195 ILE A C 1
ATOM 1589 O O . ILE A 1 197 ? 29.594 18.076 19.678 1.00 10.34 195 ILE A O 1
ATOM 1594 N N . ALA A 1 198 ? 28.458 18.979 17.937 1.00 9.21 196 ALA A N 1
ATOM 1595 C CA . ALA A 1 198 ? 27.358 18.006 18.037 1.00 8.22 196 ALA A CA 1
ATOM 1596 C C . ALA A 1 198 ? 27.895 16.600 17.807 1.00 7.85 196 ALA A C 1
ATOM 1597 O O . ALA A 1 198 ? 27.485 15.663 18.496 1.00 7.72 196 ALA A O 1
ATOM 1599 N N . SER A 1 199 ? 28.789 16.468 16.831 1.00 7.42 197 SER A N 1
ATOM 1600 C CA . SER A 1 199 ? 29.350 15.175 16.479 1.00 8.61 197 SER A CA 1
ATOM 1601 C C . SER A 1 199 ? 30.204 14.612 17.623 1.00 9.04 197 SER A C 1
ATOM 1602 O O . SER A 1 199 ? 30.117 13.401 17.968 1.00 7.20 197 SER A O 1
ATOM 1605 N N . MET A 1 200 ? 31.034 15.489 18.204 1.00 9.44 198 MET A N 1
ATOM 1606 C CA . MET A 1 200 ? 31.878 15.119 19.330 1.00 9.20 198 MET A CA 1
ATOM 1607 C C . MET A 1 200 ? 30.989 14.641 20.501 1.00 9.16 198 MET A C 1
ATOM 1608 O O . MET A 1 200 ? 31.256 13.603 21.118 1.00 7.84 198 MET A O 1
ATOM 1613 N N . SER A 1 201 ? 29.973 15.444 20.821 1.00 8.51 199 SER A N 1
ATOM 1614 C CA . SER A 1 201 ? 29.070 15.108 21.899 1.00 8.77 199 SER A CA 1
ATOM 1615 C C . SER A 1 201 ? 28.395 13.752 21.713 1.00 8.39 199 SER A C 1
ATOM 1616 O O . SER A 1 201 ? 28.349 12.940 22.633 1.00 9.29 199 SER A O 1
ATOM 1619 N N . GLN A 1 202 ? 27.894 13.506 20.507 1.00 8.80 200 GLN A N 1
ATOM 1620 C CA . GLN A 1 202 ? 27.216 12.275 20.183 1.00 8.22 200 GLN A CA 1
ATOM 1621 C C . GLN A 1 202 ? 28.163 11.056 20.293 1.00 8.52 200 GLN A C 1
ATOM 1622 O O . GLN A 1 202 ? 27.751 9.995 20.804 1.00 6.88 200 GLN A O 1
ATOM 1628 N N . MET A 1 203 ? 29.415 11.225 19.870 1.00 8.22 201 MET A N 1
ATOM 1629 C CA . MET A 1 203 ? 30.386 10.157 19.890 1.00 8.33 201 MET A CA 1
ATOM 1630 C C . MET A 1 203 ? 30.860 9.827 21.341 1.00 8.06 201 MET A C 1
ATOM 1631 O O . MET A 1 203 ? 31.127 8.698 21.667 1.00 6.84 201 MET A O 1
ATOM 1636 N N . ILE A 1 204 ? 30.987 10.851 22.168 1.00 8.37 202 ILE A N 1
ATOM 1637 C CA . ILE A 1 204 ? 31.282 10.681 23.559 1.00 6.95 202 ILE A CA 1
ATOM 1638 C C . ILE A 1 204 ? 30.177 9.859 24.194 1.00 7.00 202 ILE A C 1
ATOM 1639 O O . ILE A 1 204 ? 30.455 8.866 24.902 1.00 4.29 202 ILE A O 1
ATOM 1644 N N . TYR A 1 205 ? 28.925 10.179 23.863 1.00 5.56 203 TYR A N 1
ATOM 1645 C CA . TYR A 1 205 ? 27.799 9.397 24.386 1.00 6.20 203 TYR A CA 1
ATOM 1646 C C . TYR A 1 205 ? 27.861 7.950 23.927 1.00 6.03 203 TYR A C 1
ATOM 1647 O O . TYR A 1 205 ? 27.643 7.043 24.713 1.00 5.81 203 TYR A O 1
ATOM 1656 N N . LYS A 1 206 ? 28.167 7.740 22.652 1.00 6.99 204 LYS A N 1
ATOM 1657 C CA . LYS A 1 206 ? 28.258 6.398 22.092 1.00 7.82 204 LYS A CA 1
ATOM 1658 C C . LYS A 1 206 ? 29.386 5.588 22.718 1.00 6.85 204 LYS A C 1
ATOM 1659 O O . LYS A 1 206 ? 29.195 4.449 23.122 1.00 6.73 204 LYS A O 1
ATOM 1665 N N . LEU A 1 207 ? 30.556 6.202 22.849 1.00 6.69 205 LEU A N 1
ATOM 1666 C CA . LEU A 1 207 ? 31.716 5.492 23.398 1.00 7.07 205 LEU A CA 1
ATOM 1667 C C . LEU A 1 207 ? 31.491 5.195 24.911 1.00 7.19 205 LEU A C 1
ATOM 1668 O O . LEU A 1 207 ? 31.880 4.134 25.414 1.00 5.89 205 LEU A O 1
ATOM 1673 N N . ASN A 1 208 ? 30.823 6.113 25.620 1.00 6.79 206 ASN A N 1
ATOM 1674 C CA . ASN A 1 208 ? 30.500 5.874 27.012 1.00 7.07 206 ASN A CA 1
ATOM 1675 C C . ASN A 1 208 ? 29.566 4.676 27.132 1.00 5.87 206 ASN A C 1
ATOM 1676 O O . ASN A 1 208 ? 29.686 3.882 28.033 1.00 5.10 206 ASN A O 1
ATOM 1681 N N . ARG A 1 209 ? 28.592 4.579 26.241 1.00 5.94 207 ARG A N 1
ATOM 1682 C CA . ARG A 1 209 ? 27.660 3.431 26.224 1.00 6.46 207 ARG A CA 1
ATOM 1683 C C . ARG A 1 209 ? 28.411 2.112 26.014 1.00 5.02 207 ARG A C 1
ATOM 1684 O O . ARG A 1 209 ? 28.031 1.055 26.535 1.00 4.58 207 ARG A O 1
ATOM 1692 N N . GLU A 1 210 ? 29.481 2.168 25.239 1.00 3.84 208 GLU A N 1
ATOM 1693 C CA . GLU A 1 210 ? 30.282 0.990 24.902 1.00 6.20 208 GLU A CA 1
ATOM 1694 C C . GLU A 1 210 ? 31.334 0.658 25.964 1.00 6.02 208 GLU A C 1
ATOM 1695 O O . GLU A 1 210 ? 32.024 -0.374 25.846 1.00 6.61 208 GLU A O 1
ATOM 1701 N N . GLY A 1 211 ? 31.467 1.548 26.969 1.00 6.31 209 GLY A N 1
ATOM 1702 C CA . GLY A 1 211 ? 32.296 1.321 28.141 1.00 6.58 209 GLY A CA 1
ATOM 1703 C C . GLY A 1 211 ? 33.454 2.281 28.354 1.00 7.65 209 GLY A C 1
ATOM 1704 O O . GLY A 1 211 ? 34.173 2.185 29.385 1.00 7.05 209 GLY A O 1
ATOM 1705 N N . LEU A 1 212 ? 33.684 3.196 27.411 1.00 7.50 210 LEU A N 1
ATOM 1706 C CA . LEU A 1 212 ? 34.809 4.115 27.581 1.00 8.88 210 LEU A CA 1
ATOM 1707 C C . LEU A 1 212 ? 34.491 5.104 28.700 1.00 9.92 210 LEU A C 1
ATOM 1708 O O . LEU A 1 212 ? 33.514 5.840 28.606 1.00 11.54 210 LEU A O 1
ATOM 1713 N N . LYS A 1 213 ? 35.332 5.161 29.716 1.00 10.60 211 LYS A N 1
ATOM 1714 C CA . LYS A 1 213 ? 35.104 6.095 30.800 1.00 11.92 211 LYS A CA 1
ATOM 1715 C C . LYS A 1 213 ? 35.753 7.427 30.428 1.00 11.43 211 LYS A C 1
ATOM 1716 O O . LYS A 1 213 ? 36.958 7.557 30.465 1.00 11.79 211 LYS A O 1
ATOM 1722 N N . PHE A 1 214 ? 34.973 8.368 29.911 1.00 10.45 212 PHE A N 1
ATOM 1723 C CA . PHE A 1 214 ? 35.534 9.588 29.361 1.00 10.86 212 PHE A CA 1
ATOM 1724 C C . PHE A 1 214 ? 34.464 10.660 29.438 1.00 11.25 212 PHE A C 1
ATOM 1725 O O . PHE A 1 214 ? 33.452 10.569 28.756 1.00 11.24 212 PHE A O 1
ATOM 1733 N N . ASN A 1 215 ? 34.724 11.705 30.197 1.00 10.89 213 ASN A N 1
ATOM 1734 C CA . ASN A 1 215 ? 33.732 12.758 30.363 1.00 12.28 213 ASN A CA 1
ATOM 1735 C C . ASN A 1 215 ? 34.404 14.115 30.455 1.00 11.46 213 ASN A C 1
ATOM 1736 O O . ASN A 1 215 ? 34.461 14.666 31.543 1.00 10.65 213 ASN A O 1
ATOM 1741 N N . PRO A 1 216 ? 34.969 14.618 29.343 1.00 10.59 214 PRO A N 1
ATOM 1742 C CA . PRO A 1 216 ? 35.638 15.909 29.356 1.00 10.67 214 PRO A CA 1
ATOM 1743 C C . PRO A 1 216 ? 34.639 17.027 29.465 1.00 11.89 214 PRO A C 1
ATOM 1744 O O . PRO A 1 216 ? 33.433 16.834 29.232 1.00 12.42 214 PRO A O 1
ATOM 1748 N N . LYS A 1 217 ? 35.114 18.200 29.845 1.00 12.52 215 LYS A N 1
ATOM 1749 C CA . LYS A 1 217 ? 34.242 19.353 29.946 1.00 12.45 215 LYS A CA 1
ATOM 1750 C C . LYS A 1 217 ? 34.424 20.187 28.704 1.00 11.89 215 LYS 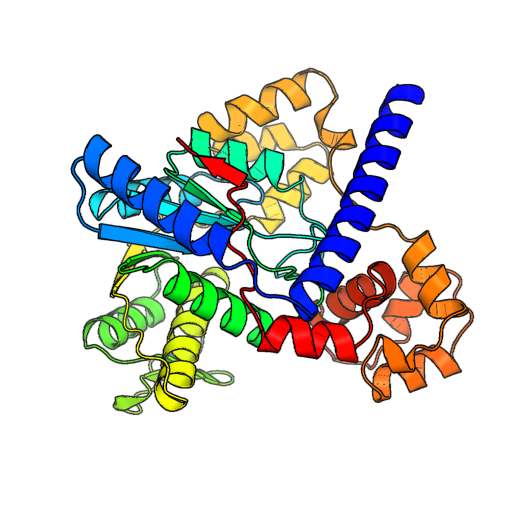A C 1
ATOM 1751 O O . LYS A 1 217 ? 35.558 20.553 28.371 1.00 10.54 215 LYS A O 1
ATOM 1757 N N . PHE A 1 218 ? 33.342 20.544 28.024 1.00 11.28 216 PHE A N 1
ATOM 1758 C CA . PHE A 1 218 ? 33.448 21.475 26.899 1.00 12.11 216 PHE A CA 1
ATOM 1759 C C . PHE A 1 218 ? 33.502 22.908 27.429 1.00 12.65 216 PHE A C 1
ATOM 1760 O O . PHE A 1 218 ? 32.773 23.279 28.362 1.00 11.48 216 PHE A O 1
ATOM 1768 N N . VAL A 1 219 ? 34.404 23.670 26.871 1.00 12.38 217 VAL A N 1
ATOM 1769 C CA . VAL A 1 219 ? 34.437 25.111 27.027 1.00 12.90 217 VAL A CA 1
ATOM 1770 C C . VAL A 1 219 ? 34.071 25.729 25.668 1.00 12.76 217 VAL A C 1
ATOM 1771 O O . VAL A 1 219 ? 34.712 25.462 24.645 1.00 14.74 217 VAL A O 1
ATOM 1775 N N . PHE A 1 220 ? 33.015 26.524 25.616 1.00 12.50 218 PHE A N 1
ATOM 1776 C CA . PHE A 1 220 ? 32.551 27.030 24.326 1.00 11.76 218 PHE A CA 1
ATOM 1777 C C . PHE A 1 220 ? 33.058 28.437 24.143 1.00 12.52 218 PHE A C 1
ATOM 1778 O O . PHE A 1 220 ? 32.895 29.269 25.017 1.00 13.02 218 PHE A O 1
ATOM 1786 N N . VAL A 1 221 ? 33.634 28.722 23.002 1.00 12.38 219 VAL A N 1
ATOM 1787 C CA . VAL A 1 221 ? 34.204 30.054 22.752 1.00 12.21 219 VAL A CA 1
ATOM 1788 C C . VAL A 1 221 ? 33.390 30.674 21.629 1.00 11.94 219 VAL A C 1
ATOM 1789 O O . VAL A 1 221 ? 33.416 30.188 20.500 1.00 10.82 219 VAL A O 1
ATOM 1793 N N . LYS A 1 222 ? 32.659 31.737 21.927 1.00 10.82 220 LYS A N 1
ATOM 1794 C CA . LYS A 1 222 ? 31.895 32.381 20.908 1.00 11.37 220 LYS A CA 1
ATOM 1795 C C . LYS A 1 222 ? 32.789 33.151 19.944 1.00 11.22 220 LYS A C 1
ATOM 1796 O O . LYS A 1 222 ? 33.408 34.135 20.343 1.00 10.25 220 LYS A O 1
ATOM 1802 N N . ARG A 1 223 ? 32.816 32.716 18.688 1.00 10.81 221 ARG A N 1
ATOM 1803 C CA . ARG A 1 223 ? 33.637 33.329 17.667 1.00 11.20 221 ARG A CA 1
ATOM 1804 C C . ARG A 1 223 ? 33.138 34.725 17.377 1.00 12.32 221 ARG A C 1
ATOM 1805 O O . ARG A 1 223 ? 31.955 34.978 17.428 1.00 11.51 221 ARG A O 1
ATOM 1813 N N . LEU A 1 224 ? 34.063 35.632 17.087 1.00 12.81 222 LEU A N 1
ATOM 1814 C CA . LEU A 1 224 ? 33.739 37.013 16.726 1.00 12.52 222 LEU A CA 1
ATOM 1815 C C . LEU A 1 224 ? 33.591 37.218 15.203 1.00 13.12 222 LEU A C 1
ATOM 1816 O O . LEU A 1 224 ? 33.440 38.329 14.748 1.00 14.19 222 LEU A O 1
ATOM 1821 N N . GLU A 1 225 ? 33.664 36.140 14.427 1.00 12.79 223 GLU A N 1
ATOM 1822 C CA . GLU A 1 225 ? 33.680 36.198 13.000 1.00 12.76 223 GLU A CA 1
ATOM 1823 C C . GLU A 1 225 ? 33.088 34.873 12.447 1.00 13.32 223 GLU A C 1
ATOM 1824 O O . GLU A 1 225 ? 32.884 33.924 13.181 1.00 13.28 223 GLU A O 1
ATOM 1830 N N . GLY A 1 226 ? 32.864 34.825 11.155 1.00 13.66 224 GLY A N 1
ATOM 1831 C CA . GLY A 1 226 ? 32.419 33.617 10.494 1.00 14.62 224 GLY A CA 1
ATOM 1832 C C . GLY A 1 226 ? 33.346 33.248 9.370 1.00 16.11 224 GLY A C 1
ATOM 1833 O O . GLY A 1 226 ? 32.895 32.876 8.279 1.00 16.34 224 GLY A O 1
ATOM 1834 N N . ILE A 1 227 ? 34.646 33.295 9.636 1.00 15.24 225 ILE A N 1
ATOM 1835 C CA . ILE A 1 227 ? 35.649 32.970 8.650 1.00 15.53 225 ILE A CA 1
ATOM 1836 C C . ILE A 1 227 ? 35.444 31.552 8.142 1.00 15.87 225 ILE A C 1
ATOM 1837 O O . ILE A 1 227 ? 35.256 30.644 8.927 1.00 15.12 225 ILE A O 1
ATOM 1842 N N . SER A 1 228 ? 35.504 31.377 6.834 1.00 17.21 226 SER A N 1
ATOM 1843 C CA . SER A 1 228 ? 35.331 30.039 6.229 1.00 17.40 226 SER A CA 1
ATOM 1844 C C . SER A 1 228 ? 36.675 29.578 5.675 1.00 16.84 226 SER A C 1
ATOM 1845 O O . SER A 1 228 ? 37.285 30.262 4.831 1.00 16.53 226 SER A O 1
ATOM 1848 N N . GLY A 1 229 ? 37.166 28.454 6.176 1.00 15.96 227 GLY A N 1
ATOM 1849 C CA . GLY A 1 229 ? 38.452 27.917 5.711 1.00 17.47 227 GLY A CA 1
ATOM 1850 C C . GLY A 1 229 ? 38.408 27.609 4.220 1.00 17.28 227 GLY A C 1
ATOM 1851 O O . GLY A 1 229 ? 39.382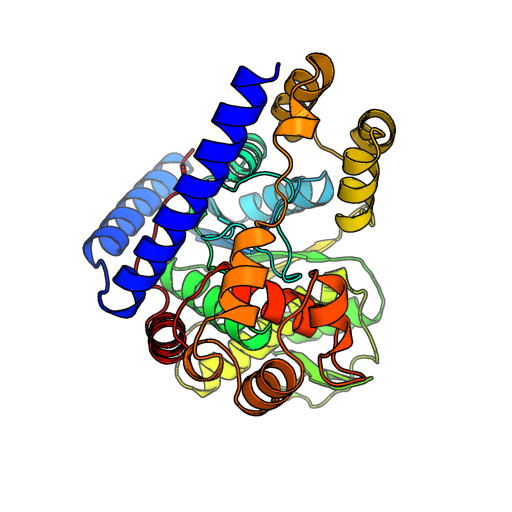 27.782 3.521 1.00 15.47 227 GLY A O 1
ATOM 1852 N N . THR A 1 230 ? 37.253 27.178 3.713 1.00 17.14 228 THR A N 1
ATOM 1853 C CA . THR A 1 230 ? 37.162 26.856 2.283 1.00 18.81 228 THR A CA 1
ATOM 1854 C C . THR A 1 230 ? 37.443 28.078 1.427 1.00 18.55 228 THR A C 1
ATOM 1855 O O . THR A 1 230 ? 38.190 28.062 0.416 1.00 17.41 228 THR A O 1
ATOM 1859 N N . LYS A 1 231 ? 36.853 29.184 1.856 1.00 19.00 229 LYS A N 1
ATOM 1860 C CA . LYS A 1 231 ? 37.018 30.432 1.132 1.00 18.36 229 LYS A CA 1
ATOM 1861 C C . LYS A 1 231 ? 38.434 30.965 1.277 1.00 17.05 229 LYS A C 1
ATOM 1862 O O . LYS A 1 231 ? 38.995 31.506 0.315 1.00 14.60 229 LYS A O 1
ATOM 1868 N N . ILE A 1 232 ? 39.063 30.766 2.437 1.00 14.99 230 ILE A N 1
ATOM 1869 C CA . ILE A 1 232 ? 40.443 31.219 2.562 1.00 15.05 230 ILE A CA 1
ATOM 1870 C C . ILE A 1 232 ? 41.334 30.430 1.568 1.00 15.02 230 ILE A C 1
ATOM 1871 O O . ILE A 1 232 ? 42.147 31.016 0.870 1.00 14.41 230 ILE A O 1
ATOM 1876 N N . ARG A 1 233 ? 41.176 29.099 1.538 1.00 14.70 231 ARG A N 1
ATOM 1877 C CA . ARG A 1 233 ? 41.988 28.260 0.651 1.00 16.09 231 ARG A CA 1
ATOM 1878 C C . ARG A 1 233 ? 41.724 28.568 -0.847 1.00 16.97 231 ARG A C 1
ATOM 1879 O O . ARG A 1 233 ? 42.655 28.687 -1.633 1.00 18.45 231 ARG A O 1
ATOM 1887 N N . GLU A 1 234 ? 40.473 28.711 -1.243 1.00 18.69 232 GLU A N 1
ATOM 1888 C CA . GLU A 1 234 ? 40.191 29.107 -2.646 1.00 19.62 232 GLU A CA 1
ATOM 1889 C C . GLU A 1 234 ? 40.864 30.429 -3.057 1.00 19.58 232 GLU A C 1
ATOM 1890 O O . GLU A 1 234 ? 41.471 30.534 -4.135 1.00 18.92 232 GLU A O 1
ATOM 1896 N N . ALA A 1 235 ? 40.817 31.433 -2.181 1.00 18.54 233 ALA A N 1
ATOM 1897 C CA . ALA A 1 235 ? 41.492 32.705 -2.439 1.00 17.91 233 ALA A CA 1
ATOM 1898 C C . ALA A 1 235 ? 42.980 32.477 -2.621 1.00 18.80 233 ALA A C 1
ATOM 1899 O O . ALA A 1 235 ? 43.570 32.989 -3.580 1.00 17.95 233 ALA A O 1
ATOM 1901 N N . ILE A 1 236 ? 43.602 31.699 -1.728 1.00 18.25 234 ILE A N 1
ATOM 1902 C CA . ILE A 1 236 ? 45.048 31.470 -1.830 1.00 18.94 234 ILE A CA 1
ATOM 1903 C C . ILE A 1 236 ? 45.388 30.676 -3.109 1.00 20.19 234 ILE A C 1
ATOM 1904 O O . ILE A 1 236 ? 46.358 31.023 -3.800 1.00 18.89 234 ILE A O 1
ATOM 1909 N N . PHE A 1 237 ? 44.583 29.657 -3.424 1.00 22.19 235 PHE A N 1
ATOM 1910 C CA . PHE A 1 237 ? 44.802 28.846 -4.637 1.00 24.41 235 PHE A CA 1
ATOM 1911 C C . PHE A 1 237 ? 44.679 29.725 -5.889 1.00 25.31 235 PHE A C 1
ATOM 1912 O O . PHE A 1 237 ? 45.433 29.541 -6.842 1.00 26.70 235 PHE A O 1
ATOM 1920 N N . SER A 1 238 ? 43.770 30.697 -5.866 1.00 25.60 236 SER A N 1
ATOM 1921 C CA . SER A 1 238 ? 43.580 31.630 -6.979 1.00 26.19 236 SER A CA 1
ATOM 1922 C C . SER A 1 238 ? 44.588 32.749 -7.061 1.00 26.02 236 SER A C 1
ATOM 1923 O O . SER A 1 238 ? 44.407 33.655 -7.857 1.00 27.02 236 SER A O 1
ATOM 1926 N N . GLY A 1 239 ? 45.606 32.744 -6.217 1.00 25.32 237 GLY A N 1
ATOM 1927 C CA . GLY A 1 239 ? 46.567 33.845 -6.194 1.00 25.49 237 GLY A CA 1
ATOM 1928 C C . GLY A 1 239 ? 46.118 35.092 -5.423 1.00 25.22 237 GLY A C 1
ATOM 1929 O O . GLY A 1 239 ? 46.765 36.130 -5.503 1.00 25.59 237 GLY A O 1
ATOM 1930 N N . LYS A 1 240 ? 45.035 34.980 -4.660 1.00 24.35 238 LYS A N 1
ATOM 1931 C CA . LYS A 1 240 ? 44.473 36.107 -3.906 1.00 23.96 238 LYS A CA 1
ATOM 1932 C C . LYS A 1 240 ? 44.779 36.092 -2.380 1.00 23.25 238 LYS A C 1
ATOM 1933 O O . LYS A 1 240 ? 44.007 36.615 -1.577 1.00 23.00 238 LYS A O 1
ATOM 1939 N N . PHE A 1 241 ? 45.936 35.558 -2.004 1.00 22.65 239 PHE A N 1
ATOM 1940 C CA . PHE A 1 241 ? 46.446 35.609 -0.629 1.00 21.72 239 PHE A CA 1
ATOM 1941 C C . PHE A 1 241 ? 46.308 36.995 -0.016 1.00 22.31 239 PHE A C 1
ATOM 1942 O O . PHE A 1 241 ? 45.899 37.126 1.146 1.00 20.03 239 PHE A O 1
ATOM 1950 N N . GLU A 1 242 ? 46.650 38.031 -0.787 1.00 22.08 240 GLU A N 1
ATOM 1951 C CA . GLU A 1 242 ? 46.590 39.388 -0.275 1.00 23.18 240 GLU A CA 1
ATOM 1952 C C . GLU A 1 242 ? 45.167 39.782 0.116 1.00 22.70 240 GLU A C 1
ATOM 1953 O O . GLU A 1 242 ? 44.987 40.578 1.034 1.00 21.95 240 GLU A O 1
ATOM 1959 N N . ASP A 1 243 ? 44.162 39.211 -0.545 1.00 21.71 241 ASP A N 1
ATOM 1960 C CA . ASP A 1 243 ? 42.779 39.520 -0.205 1.00 21.20 241 ASP A CA 1
ATOM 1961 C C . ASP A 1 243 ? 42.302 38.893 1.090 1.00 19.58 241 ASP A C 1
ATOM 1962 O O . ASP A 1 243 ? 41.222 39.227 1.550 1.00 17.43 241 ASP A O 1
ATOM 1967 N N . ILE A 1 244 ? 43.022 37.910 1.634 1.00 18.34 242 ILE A N 1
ATOM 1968 C CA . ILE A 1 244 ? 42.489 37.205 2.821 1.00 17.83 242 ILE A CA 1
ATOM 1969 C C . ILE A 1 244 ? 43.407 37.327 4.034 1.00 17.87 242 ILE A C 1
ATOM 1970 O O . ILE A 1 244 ? 43.100 36.786 5.064 1.00 16.75 242 ILE A O 1
ATOM 1975 N N . LYS A 1 245 ? 44.476 38.112 3.912 1.00 17.46 243 LYS A N 1
ATOM 1976 C CA . LYS A 1 245 ? 45.489 38.250 4.945 1.00 18.91 243 LYS A CA 1
ATOM 1977 C C . LYS A 1 245 ? 44.926 38.667 6.285 1.00 18.22 243 LYS A C 1
ATOM 1978 O O . LYS A 1 245 ? 45.374 38.188 7.324 1.00 17.00 243 LYS A O 1
ATOM 1984 N N . ASN A 1 246 ? 43.948 39.565 6.220 1.00 17.02 244 ASN A N 1
ATOM 1985 C CA . ASN A 1 246 ? 43.291 40.178 7.365 1.00 18.78 244 ASN A CA 1
ATOM 1986 C C . ASN A 1 246 ? 42.540 39.190 8.219 1.00 16.87 244 ASN A C 1
ATOM 1987 O O . ASN A 1 246 ? 42.138 39.514 9.347 1.00 18.42 244 ASN A O 1
ATOM 1992 N N . MET A 1 247 ? 42.274 38.002 7.660 1.00 15.27 245 MET A N 1
ATOM 1993 C CA . MET A 1 247 ? 41.600 36.953 8.409 1.00 14.32 245 MET A CA 1
ATOM 1994 C C . MET A 1 247 ? 42.563 36.002 9.132 1.00 12.81 245 MET A C 1
ATOM 1995 O O . MET A 1 247 ? 42.101 35.101 9.857 1.00 12.14 245 MET A O 1
ATOM 2000 N N . LEU A 1 248 ? 43.874 36.235 8.964 1.00 11.56 246 LEU A N 1
ATOM 2001 C CA . LEU A 1 248 ? 44.906 35.374 9.515 1.00 10.47 246 LEU A CA 1
ATOM 2002 C C . LEU A 1 248 ? 45.675 36.150 10.541 1.00 9.64 246 LEU A C 1
ATOM 2003 O O . LEU A 1 248 ? 45.976 37.336 10.323 1.00 8.50 246 LEU A O 1
ATOM 2008 N N . PRO A 1 249 ? 46.030 35.489 11.635 1.00 9.11 247 PRO A N 1
ATOM 2009 C CA . PRO A 1 249 ? 46.778 36.157 12.676 1.00 9.48 247 PRO A CA 1
ATOM 2010 C C . PRO A 1 249 ? 48.248 36.345 12.268 1.00 11.32 247 PRO A C 1
ATOM 2011 O O . PRO A 1 249 ? 48.754 35.652 11.374 1.00 10.12 247 PRO A O 1
ATOM 2015 N N . LYS A 1 250 ? 48.913 37.296 12.915 1.00 11.13 248 LYS A N 1
ATOM 2016 C CA . LYS A 1 250 ? 50.292 37.597 12.553 1.00 12.43 248 LYS A CA 1
ATOM 2017 C C . LYS A 1 250 ? 51.192 36.393 12.664 1.00 11.35 248 LYS A C 1
ATOM 2018 O O . LYS A 1 250 ? 52.097 36.228 11.857 1.00 10.94 248 LYS A O 1
ATOM 2024 N N . THR A 1 251 ? 50.891 35.528 13.624 1.00 11.60 249 THR A N 1
ATOM 2025 C CA . THR A 1 251 ? 51.647 34.303 13.830 1.00 11.95 249 THR A CA 1
ATOM 2026 C C . THR A 1 251 ? 51.518 33.342 12.629 1.00 12.67 249 THR A C 1
ATOM 2027 O O . THR A 1 251 ? 52.505 32.617 12.299 1.00 14.70 249 THR A O 1
ATOM 2031 N N . THR A 1 252 ? 50.362 33.309 11.961 1.00 10.71 250 THR A N 1
ATOM 2032 C CA . THR A 1 252 ? 50.223 32.509 10.717 1.00 10.48 250 THR A CA 1
ATOM 2033 C C . THR A 1 252 ? 50.887 33.217 9.523 1.00 11.39 250 THR A C 1
ATOM 2034 O O . THR A 1 252 ? 51.596 32.589 8.715 1.00 10.93 250 THR A O 1
ATOM 2038 N N . LEU A 1 253 ? 50.676 34.528 9.426 1.00 12.10 251 LEU A N 1
ATOM 2039 C CA . LEU A 1 253 ? 51.377 35.364 8.422 1.00 12.31 251 LEU A CA 1
ATOM 2040 C C . LEU A 1 253 ? 52.915 35.333 8.561 1.00 13.63 251 LEU A C 1
ATOM 2041 O O . LEU A 1 253 ? 53.600 35.431 7.571 1.00 13.36 251 LEU A O 1
ATOM 2046 N N . SER A 1 254 ? 53.457 35.133 9.766 1.00 15.06 252 SER A N 1
ATOM 2047 C CA . SER A 1 254 ? 54.896 35.036 9.959 1.00 16.53 252 SER A CA 1
ATOM 2048 C C . SER A 1 254 ? 55.505 33.846 9.183 1.00 17.34 252 SER A C 1
ATOM 2049 O O . SER A 1 254 ? 56.723 33.818 9.041 1.00 19.56 252 SER A O 1
ATOM 2052 N N . ILE A 1 255 ? 54.690 32.879 8.738 1.00 14.44 253 ILE A N 1
ATOM 2053 C CA . ILE A 1 255 ? 55.138 31.777 7.935 1.00 14.81 253 ILE A CA 1
ATOM 2054 C C . ILE A 1 255 ? 54.733 32.023 6.487 1.00 14.49 253 ILE A C 1
ATOM 2055 O O . ILE A 1 255 ? 55.578 31.952 5.584 1.00 13.49 253 ILE A O 1
ATOM 2060 N N . LEU A 1 256 ? 53.447 32.302 6.262 1.00 14.14 254 LEU A N 1
ATOM 2061 C CA . LEU A 1 256 ? 52.915 32.435 4.894 1.00 14.51 254 LEU A CA 1
ATOM 2062 C C . LEU A 1 256 ? 53.407 33.629 4.104 1.00 15.11 254 LEU A C 1
ATOM 2063 O O . LEU A 1 256 ? 53.670 33.478 2.915 1.00 14.94 254 LEU A O 1
ATOM 2068 N N . LYS A 1 257 ? 53.524 34.802 4.732 1.00 15.27 255 LYS A N 1
ATOM 2069 C CA . LYS A 1 257 ? 53.865 36.010 3.991 1.00 17.69 255 LYS A CA 1
ATOM 2070 C C . LYS A 1 257 ? 55.247 35.879 3.338 1.00 18.06 255 LYS A C 1
ATOM 2071 O O . LYS A 1 257 ? 55.400 36.258 2.171 1.00 18.25 255 LYS A O 1
ATOM 2077 N N . GLU A 1 258 ? 56.244 35.333 4.028 1.00 17.99 256 GLU A N 1
ATOM 2078 C CA . GLU A 1 258 ? 57.565 35.201 3.409 1.00 19.29 256 GLU A CA 1
ATOM 2079 C C . GLU A 1 258 ? 57.557 34.272 2.199 1.00 18.05 256 GLU A C 1
ATOM 2080 O O . GLU A 1 258 ? 58.262 34.510 1.197 1.00 18.34 256 GLU A O 1
ATOM 2086 N N . LEU A 1 259 ? 56.811 33.173 2.309 1.00 16.15 257 LEU A N 1
ATOM 2087 C CA . LEU A 1 259 ? 56.702 32.219 1.217 1.00 15.38 257 LEU A CA 1
ATOM 2088 C C . LEU A 1 259 ? 56.048 32.932 0.037 1.00 15.75 257 LEU A C 1
ATOM 2089 O O . LEU A 1 259 ? 56.585 32.964 -1.081 1.00 15.51 257 LEU A O 1
ATOM 2094 N N . TYR A 1 260 ? 54.927 33.589 0.301 1.00 14.63 258 TYR A N 1
ATOM 2095 C CA . TYR A 1 260 ? 54.215 34.304 -0.741 1.00 14.78 258 TYR A CA 1
ATOM 2096 C C . TYR A 1 260 ? 55.066 35.391 -1.369 1.00 15.49 258 TYR A C 1
ATOM 2097 O O . TYR A 1 260 ? 55.159 35.467 -2.593 1.00 13.49 258 TYR A O 1
ATOM 2106 N N . ASP A 1 261 ? 55.677 36.242 -0.548 1.00 15.98 259 ASP A N 1
ATOM 2107 C CA . ASP A 1 261 ? 56.524 37.330 -1.070 1.00 18.18 259 ASP A CA 1
ATOM 2108 C C . ASP A 1 261 ? 57.630 36.825 -2.003 1.00 18.11 259 ASP A C 1
ATOM 2109 O O . ASP A 1 261 ? 58.066 37.534 -2.901 1.00 17.42 259 ASP A O 1
ATOM 2114 N N . ASN A 1 262 ? 58.103 35.613 -1.765 1.00 17.65 260 ASN A N 1
ATOM 2115 C CA . ASN A 1 262 ? 59.192 35.070 -2.551 1.00 18.77 260 ASN A CA 1
ATOM 2116 C C . ASN A 1 262 ? 58.751 34.122 -3.656 1.00 18.51 260 ASN A C 1
ATOM 2117 O O . ASN A 1 262 ? 59.585 33.482 -4.270 1.00 19.52 260 ASN A O 1
ATOM 2122 N N . GLY A 1 263 ? 57.447 34.022 -3.911 1.00 18.33 261 GLY A N 1
ATOM 2123 C CA . GLY A 1 263 ? 56.945 33.161 -4.979 1.00 17.96 261 GLY A CA 1
ATOM 2124 C C . GLY A 1 263 ? 57.123 31.683 -4.659 1.00 17.93 261 GLY A C 1
ATOM 2125 O O . GLY A 1 263 ? 57.361 30.885 -5.535 1.00 18.10 261 GLY A O 1
ATOM 2126 N N . LYS A 1 264 ? 57.048 31.311 -3.384 1.00 17.99 262 LYS A N 1
ATOM 2127 C CA . LYS A 1 264 ? 57.264 29.939 -2.986 1.00 17.47 262 LYS A CA 1
ATOM 2128 C C . LYS A 1 264 ? 56.017 29.262 -2.412 1.00 17.40 262 LYS A C 1
ATOM 2129 O O . LYS A 1 264 ? 56.049 28.061 -2.214 1.00 17.69 262 LYS A O 1
ATOM 2135 N N . LEU A 1 265 ? 54.941 30.007 -2.118 1.00 15.31 263 LEU A N 1
ATOM 2136 C CA . LEU A 1 265 ? 53.796 29.410 -1.458 1.00 14.35 263 LEU A CA 1
ATOM 2137 C C . LEU A 1 265 ? 53.006 28.446 -2.354 1.00 15.17 263 LEU A C 1
ATOM 2138 O O . LEU A 1 265 ? 52.693 27.317 -1.960 1.00 14.44 263 LEU A O 1
ATOM 2143 N N . ASN A 1 266 ? 52.713 28.893 -3.577 1.00 15.30 264 ASN A N 1
ATOM 2144 C CA . ASN A 1 266 ? 51.869 28.137 -4.468 1.00 16.52 264 ASN A CA 1
ATOM 2145 C C . ASN A 1 266 ? 52.386 26.724 -4.726 1.00 15.86 264 ASN A C 1
ATOM 2146 O O . ASN A 1 266 ? 51.617 25.769 -4.760 1.00 14.50 264 ASN A O 1
ATOM 2151 N N . GLU A 1 267 ? 53.697 26.619 -4.854 1.00 14.21 265 GLU A N 1
ATOM 2152 C CA . GLU A 1 267 ? 54.321 25.367 -5.159 1.00 15.11 265 GLU A CA 1
ATOM 2153 C C . GLU A 1 267 ? 54.218 24.367 -4.050 1.00 14.29 265 GLU A C 1
ATOM 2154 O O . GLU A 1 267 ? 54.393 23.144 -4.302 1.00 13.93 265 GLU A O 1
ATOM 2160 N N . LEU A 1 268 ? 53.949 24.842 -2.828 1.00 13.28 266 LEU A N 1
ATOM 2161 C CA . LEU A 1 268 ? 53.883 23.959 -1.647 1.00 13.38 266 LEU A CA 1
ATOM 2162 C C . LEU A 1 268 ? 52.475 23.410 -1.372 1.00 13.62 266 LEU A C 1
ATOM 2163 O O . LEU A 1 268 ? 52.282 22.523 -0.513 1.00 13.04 266 LEU A O 1
ATOM 2168 N N . ILE A 1 269 ? 51.483 23.978 -2.063 1.00 13.32 267 ILE A N 1
ATOM 2169 C CA . ILE A 1 269 ? 50.110 23.588 -1.890 1.00 13.87 267 ILE A CA 1
ATOM 2170 C C . ILE A 1 269 ? 49.983 22.143 -2.373 1.00 13.84 267 ILE A C 1
ATOM 2171 O O . ILE A 1 269 ? 50.445 21.789 -3.469 1.00 14.93 267 ILE A O 1
ATOM 2176 N N . LEU A 1 270 ? 49.410 21.304 -1.534 1.00 12.60 268 LEU A N 1
ATOM 2177 C CA . LEU A 1 270 ? 49.301 19.873 -1.808 1.00 12.43 268 LEU A CA 1
ATOM 2178 C C . LEU A 1 270 ? 48.152 19.614 -2.782 1.00 12.32 268 LEU A C 1
ATOM 2179 O O . LEU A 1 270 ? 47.125 20.264 -2.707 1.00 11.50 268 LEU A O 1
ATOM 2184 N N . LYS A 1 271 ? 48.351 18.640 -3.641 1.00 12.16 269 LYS A N 1
ATOM 2185 C CA . LYS A 1 271 ? 47.386 18.158 -4.631 1.00 12.96 269 LYS A CA 1
ATOM 2186 C C . LYS A 1 271 ? 47.437 16.644 -4.689 1.00 13.39 269 LYS A C 1
ATOM 2187 O O . LYS A 1 271 ? 48.385 15.994 -4.177 1.00 12.17 269 LYS A O 1
ATOM 2193 N N . ARG A 1 272 ? 46.431 16.057 -5.328 1.00 12.88 270 ARG A N 1
ATOM 2194 C CA . ARG A 1 272 ? 46.374 14.611 -5.436 1.00 13.55 270 ARG A CA 1
ATOM 2195 C C . ARG A 1 272 ? 47.414 14.055 -6.383 1.00 13.23 270 ARG A C 1
ATOM 2196 O O . ARG A 1 272 ? 47.820 14.728 -7.339 1.00 13.05 270 ARG A O 1
ATOM 2204 N N . PHE A 1 273 ? 47.846 12.842 -6.070 1.00 13.02 271 PHE A N 1
ATOM 2205 C CA . PHE A 1 273 ? 48.657 12.031 -6.974 1.00 13.50 271 PHE A CA 1
ATOM 2206 C C . PHE A 1 273 ? 47.677 11.287 -7.875 1.00 14.26 271 PHE A C 1
ATOM 2207 O O . PHE A 1 273 ? 47.264 10.154 -7.616 1.00 14.11 271 PHE A O 1
ATOM 2215 N N . GLU A 1 274 ? 47.297 11.949 -8.941 1.00 15.56 272 GLU A N 1
ATOM 2216 C CA . GLU A 1 274 ? 46.281 11.377 -9.824 1.00 17.04 272 GLU A CA 1
ATOM 2217 C C . GLU A 1 274 ? 46.730 10.109 -10.567 1.00 16.99 272 GLU A C 1
ATOM 2218 O O . GLU A 1 274 ? 45.905 9.250 -10.887 1.00 16.45 272 GLU A O 1
ATOM 2224 N N . ASP A 1 275 ? 48.028 9.963 -10.815 1.00 17.80 273 ASP A N 1
ATOM 2225 C CA . ASP A 1 275 ? 48.526 8.759 -11.468 1.00 19.08 273 ASP A CA 1
ATOM 2226 C C . ASP A 1 275 ? 48.319 7.545 -10.608 1.00 18.47 273 ASP A C 1
ATOM 2227 O O . ASP A 1 275 ? 47.922 6.509 -11.116 1.00 18.75 273 ASP A O 1
ATOM 2232 N N . ARG A 1 276 ? 48.542 7.683 -9.298 1.00 17.25 274 ARG A N 1
ATOM 2233 C CA . ARG A 1 276 ? 48.314 6.586 -8.394 1.00 17.05 274 ARG A CA 1
ATOM 2234 C C . ARG A 1 276 ? 46.851 6.213 -8.398 1.00 17.08 274 ARG A C 1
ATOM 2235 O O . ARG A 1 276 ? 46.527 5.025 -8.353 1.00 16.12 274 ARG A O 1
ATOM 2243 N N . ILE A 1 277 ? 45.968 7.224 -8.393 1.00 16.49 275 ILE A N 1
ATOM 2244 C CA . ILE A 1 277 ? 44.539 6.957 -8.338 1.00 17.10 275 ILE A CA 1
ATOM 2245 C C . ILE A 1 277 ? 44.109 6.119 -9.563 1.00 17.79 275 ILE A C 1
ATOM 2246 O O . ILE A 1 277 ? 43.402 5.140 -9.414 1.00 16.82 275 ILE A O 1
ATOM 2251 N N . LEU A 1 278 ? 44.551 6.537 -10.742 1.00 19.40 276 LEU A N 1
ATOM 2252 C CA . LEU A 1 278 ? 44.235 5.857 -11.995 1.00 21.79 276 LEU A CA 1
ATOM 2253 C C . LEU A 1 278 ? 44.860 4.480 -12.030 1.00 22.73 276 LEU A C 1
ATOM 2254 O O . LEU A 1 278 ? 44.239 3.518 -12.451 1.00 24.06 276 LEU A O 1
ATOM 2259 N N . GLU A 1 279 ? 46.085 4.371 -11.553 1.00 24.11 277 GLU A N 1
ATOM 2260 C CA . GLU A 1 279 ? 46.763 3.077 -11.544 1.00 24.76 277 GLU A CA 1
ATOM 2261 C C . GLU A 1 279 ? 46.011 2.114 -10.611 1.00 24.47 277 GLU A C 1
ATOM 2262 O O . GLU A 1 279 ? 45.816 0.939 -10.973 1.00 23.95 277 GLU A O 1
ATOM 2268 N N . THR A 1 280 ? 45.504 2.581 -9.453 1.00 23.08 278 THR A N 1
ATOM 2269 C CA . THR A 1 280 ? 44.752 1.635 -8.597 1.00 23.02 278 THR A CA 1
ATOM 2270 C C . THR A 1 280 ? 43.358 1.308 -9.187 1.00 22.96 278 THR A C 1
ATOM 2271 O O . THR A 1 280 ? 42.910 0.136 -9.155 1.00 23.60 278 THR A O 1
ATOM 2275 N N . ALA A 1 281 ? 42.706 2.331 -9.736 1.00 21.97 279 ALA A N 1
ATOM 2276 C CA . ALA A 1 281 ? 41.395 2.188 -10.363 1.00 21.85 279 ALA A CA 1
ATOM 2277 C C . ALA A 1 281 ? 41.450 1.171 -11.525 1.00 22.82 279 ALA A C 1
ATOM 2278 O O . ALA A 1 281 ? 40.534 0.355 -11.678 1.00 21.60 279 ALA A O 1
ATOM 2280 N N . ASN A 1 282 ? 42.536 1.222 -12.298 1.00 23.51 280 ASN A N 1
ATOM 2281 C CA . ASN A 1 282 ? 42.651 0.466 -13.542 1.00 24.96 280 ASN A CA 1
ATOM 2282 C C . ASN A 1 282 ? 43.288 -0.897 -13.384 1.00 26.15 280 ASN A C 1
ATOM 2283 O O . ASN A 1 282 ? 43.054 -1.770 -14.207 1.00 26.57 280 ASN A O 1
ATOM 2288 N N . GLU A 1 283 ? 44.081 -1.111 -12.338 1.00 27.15 281 GLU A N 1
ATOM 2289 C CA . GLU A 1 283 ? 44.950 -2.293 -12.320 1.00 28.22 281 GLU A CA 1
ATOM 2290 C C . GLU A 1 283 ? 44.884 -3.159 -11.059 1.00 27.99 281 GLU A C 1
ATOM 2291 O O . GLU A 1 283 ? 45.439 -4.256 -11.049 1.00 28.18 281 GLU A O 1
ATOM 2297 N N . TYR A 1 284 ? 44.163 -2.727 -10.031 1.00 26.74 282 TYR A N 1
ATOM 2298 C CA . TYR A 1 284 ? 44.200 -3.427 -8.762 1.00 26.35 282 TYR A CA 1
ATOM 2299 C C . TYR A 1 284 ? 42.901 -4.121 -8.488 1.00 26.42 282 TYR A C 1
ATOM 2300 O O . TYR A 1 284 ? 41.888 -3.790 -9.078 1.00 27.09 282 TYR A O 1
ATOM 2309 N N . ASP A 1 285 ? 42.935 -5.065 -7.554 1.00 26.39 283 ASP A N 1
ATOM 2310 C CA . ASP A 1 285 ? 41.734 -5.678 -7.047 1.00 26.52 283 ASP A CA 1
ATOM 2311 C C . ASP A 1 285 ? 41.014 -4.666 -6.162 1.00 26.28 283 ASP A C 1
ATOM 2312 O O . ASP A 1 285 ? 41.233 -4.596 -4.940 1.00 26.80 283 ASP A O 1
ATOM 2317 N N . LEU A 1 286 ? 40.122 -3.915 -6.793 1.00 25.66 284 LEU A N 1
ATOM 2318 C CA . LEU A 1 286 ? 39.342 -2.896 -6.109 1.00 25.51 284 LEU A CA 1
ATOM 2319 C C . LEU A 1 286 ? 38.552 -3.399 -4.876 1.00 24.99 284 LEU A C 1
ATOM 2320 O O . LEU A 1 286 ? 38.210 -2.625 -3.970 1.00 24.81 284 LEU A O 1
ATOM 2325 N N . TYR A 1 287 ? 38.294 -4.700 -4.810 1.00 24.42 285 TYR A N 1
ATOM 2326 C CA . TYR A 1 287 ? 37.588 -5.295 -3.666 1.00 23.68 285 TYR A CA 1
ATOM 2327 C C . TYR A 1 287 ? 38.399 -5.323 -2.371 1.00 23.20 285 TYR A C 1
ATOM 2328 O O . TYR A 1 287 ? 37.830 -5.409 -1.266 1.00 21.74 285 TYR A O 1
ATOM 2337 N N . GLU A 1 288 ? 39.717 -5.249 -2.490 1.00 23.29 286 GLU A N 1
ATOM 2338 C CA . GLU A 1 288 ? 40.541 -5.196 -1.289 1.00 24.50 286 GLU A CA 1
ATOM 2339 C C . GLU A 1 288 ? 40.842 -3.777 -0.765 1.00 23.37 286 GLU A C 1
ATOM 2340 O O . GLU A 1 288 ? 41.395 -3.652 0.327 1.00 23.51 286 GLU A O 1
ATOM 2346 N N . TYR A 1 289 ? 40.479 -2.732 -1.521 1.00 22.93 287 TYR A N 1
ATOM 2347 C CA . TYR A 1 289 ? 40.692 -1.322 -1.101 1.00 21.69 287 TYR A CA 1
ATOM 2348 C C . TYR A 1 289 ? 39.413 -0.486 -0.939 1.00 20.75 287 TYR A C 1
ATOM 2349 O O . TYR A 1 289 ? 39.431 0.544 -0.239 1.00 18.64 287 TYR A O 1
ATOM 2358 N N . LEU A 1 290 ? 38.307 -0.930 -1.530 1.00 19.47 288 LEU A N 1
ATOM 2359 C CA . LEU A 1 290 ? 37.050 -0.186 -1.535 1.00 19.59 288 LEU A CA 1
ATOM 2360 C C . LEU A 1 290 ? 35.880 -1.023 -1.077 1.00 20.96 288 LEU A C 1
ATOM 2361 O O . LEU A 1 290 ? 35.944 -2.257 -1.147 1.00 21.81 288 LEU A O 1
ATOM 2366 N N . PRO A 1 291 ? 34.764 -0.378 -0.682 1.00 21.72 289 PRO A N 1
ATOM 2367 C CA . PRO A 1 291 ? 33.559 -1.166 -0.393 1.00 22.54 289 PRO A CA 1
ATOM 2368 C C . PRO A 1 291 ? 33.028 -1.926 -1.603 1.00 22.91 289 PRO A C 1
ATOM 2369 O O . PRO A 1 291 ? 33.245 -1.511 -2.751 1.00 23.06 289 PRO A O 1
ATOM 2373 N N . SER A 1 292 ? 32.378 -3.064 -1.342 1.00 23.23 290 SER A N 1
ATOM 2374 C CA . SER A 1 292 ? 31.974 -4.004 -2.386 1.00 23.62 290 SER A CA 1
ATOM 2375 C C . SER A 1 292 ? 31.250 -3.388 -3.559 1.00 23.14 290 SER A C 1
ATOM 2376 O O . SER A 1 292 ? 31.590 -3.667 -4.710 1.00 22.98 290 SER A O 1
ATOM 2379 N N . ASN A 1 293 ? 30.200 -2.624 -3.243 1.00 22.85 291 ASN A N 1
ATOM 2380 C CA . ASN A 1 293 ? 29.342 -2.025 -4.264 1.00 22.82 291 ASN A CA 1
ATOM 2381 C C . ASN A 1 293 ? 30.148 -1.085 -5.157 1.00 22.08 291 ASN A C 1
ATOM 2382 O O . ASN A 1 293 ? 29.969 -1.062 -6.364 1.00 21.66 291 ASN A O 1
ATOM 2387 N N . VAL A 1 294 ? 31.080 -0.340 -4.558 1.00 21.38 292 VAL A N 1
ATOM 2388 C CA . VAL A 1 294 ? 31.925 0.572 -5.321 1.00 20.58 292 VAL A CA 1
ATOM 2389 C C . VAL A 1 294 ? 32.958 -0.194 -6.105 1.00 20.23 292 VAL A C 1
ATOM 2390 O O . VAL A 1 294 ? 33.221 0.115 -7.262 1.00 20.23 292 VAL A O 1
ATOM 2394 N N . ALA A 1 295 ? 33.569 -1.191 -5.474 1.00 21.00 293 ALA A N 1
ATOM 2395 C CA . ALA A 1 295 ? 34.518 -2.063 -6.182 1.00 21.63 293 ALA A CA 1
ATOM 2396 C C . ALA A 1 295 ? 33.860 -2.644 -7.448 1.00 23.01 293 ALA A C 1
ATOM 2397 O O . ALA A 1 295 ? 34.441 -2.584 -8.542 1.00 22.43 293 ALA A O 1
ATOM 2399 N N . GLU A 1 296 ? 32.641 -3.172 -7.297 1.00 24.53 294 GLU A N 1
ATOM 2400 C CA . GLU A 1 296 ? 31.863 -3.697 -8.450 1.00 25.81 294 GLU A CA 1
ATOM 2401 C C . GLU A 1 296 ? 31.682 -2.697 -9.569 1.00 25.89 294 GLU A C 1
ATOM 2402 O O . GLU A 1 296 ? 31.995 -2.991 -10.711 1.00 25.46 294 GLU A O 1
ATOM 2408 N N . ILE A 1 297 ? 31.155 -1.517 -9.222 1.00 26.60 295 ILE A N 1
ATOM 2409 C CA . ILE A 1 297 ? 30.794 -0.510 -10.227 1.00 26.79 295 ILE A CA 1
ATOM 2410 C C . ILE A 1 297 ? 32.023 -0.033 -10.975 1.00 26.94 295 ILE A C 1
ATOM 2411 O O . ILE A 1 297 ? 32.021 0.007 -12.195 1.00 26.67 295 ILE A O 1
ATOM 2416 N N . LEU A 1 298 ? 33.086 0.322 -10.255 1.00 27.36 296 LEU A N 1
ATOM 2417 C CA . LEU A 1 298 ? 34.279 0.833 -10.934 1.00 27.24 296 LEU A CA 1
ATOM 2418 C C . LEU A 1 298 ? 34.976 -0.243 -11.748 1.00 27.74 296 LEU A C 1
ATOM 2419 O O . LEU A 1 298 ? 35.499 0.036 -12.829 1.00 27.37 296 LEU A O 1
ATOM 2424 N N . GLU A 1 299 ? 35.016 -1.467 -11.228 1.00 29.01 297 GLU A N 1
ATOM 2425 C CA . GLU A 1 299 ? 35.638 -2.556 -11.976 1.00 29.95 297 GLU A CA 1
ATOM 2426 C C . GLU A 1 299 ? 34.898 -2.768 -13.311 1.00 30.34 297 GLU A C 1
ATOM 2427 O O . GLU A 1 299 ? 35.536 -2.983 -14.330 1.00 30.15 297 GLU A O 1
ATOM 2433 N N . LYS A 1 300 ? 33.574 -2.642 -13.312 1.00 31.05 298 LYS A N 1
ATOM 2434 C CA . LYS A 1 300 ? 32.772 -2.787 -14.549 1.00 31.62 298 LYS A CA 1
ATOM 2435 C C . LYS A 1 300 ? 33.152 -1.732 -15.578 1.00 31.46 298 LYS A C 1
ATOM 2436 O O . LYS A 1 300 ? 33.356 -2.055 -16.749 1.00 30.96 298 LYS A O 1
ATOM 2442 N N . LYS A 1 301 ? 33.290 -0.483 -15.126 1.00 31.45 299 LYS A N 1
ATOM 2443 C CA . LYS A 1 301 ? 33.448 0.668 -16.035 1.00 31.68 299 LYS A CA 1
ATOM 2444 C C . LYS A 1 301 ? 34.879 0.995 -16.466 1.00 31.89 299 LYS A C 1
ATOM 2445 O O . LYS A 1 301 ? 35.084 1.885 -17.292 1.00 32.38 299 LYS A O 1
ATOM 2451 N N . ARG A 1 302 ? 35.866 0.271 -15.945 1.00 32.25 300 ARG A N 1
ATOM 2452 C CA . ARG A 1 302 ? 37.266 0.592 -16.217 1.00 31.95 300 ARG A CA 1
ATOM 2453 C C . ARG A 1 302 ? 37.713 -0.012 -17.543 1.00 31.77 300 ARG A C 1
ATOM 2454 O O . ARG A 1 302 ? 37.104 -0.941 -18.016 1.00 32.64 300 ARG A O 1
ATOM 2462 N N . PRO A 1 303 ? 38.799 0.486 -18.144 1.00 31.39 301 PRO A N 1
ATOM 2463 C CA . PRO A 1 303 ? 39.742 1.440 -17.616 1.00 30.85 301 PRO A CA 1
ATOM 2464 C C . PRO A 1 303 ? 39.214 2.870 -17.735 1.00 30.47 301 PRO A C 1
ATOM 2465 O O . PRO A 1 303 ? 38.355 3.142 -18.576 1.00 30.29 301 PRO A O 1
ATOM 2469 N N . PHE A 1 304 ? 39.694 3.744 -16.851 1.00 29.88 302 PHE A N 1
ATOM 2470 C CA . PHE A 1 304 ? 39.338 5.159 -16.863 1.00 29.56 302 PHE A CA 1
ATOM 2471 C C . PHE A 1 304 ? 40.497 5.956 -17.380 1.00 29.45 302 PHE A C 1
ATOM 2472 O O . PHE A 1 304 ? 41.641 5.554 -17.210 1.00 29.24 302 PHE A O 1
ATOM 2480 N N . ASN A 1 305 ? 40.186 7.106 -17.965 1.00 29.90 303 ASN A N 1
ATOM 2481 C CA . ASN A 1 305 ? 41.185 8.009 -18.515 1.00 30.56 303 ASN A CA 1
ATOM 2482 C C . ASN A 1 305 ? 41.572 9.106 -17.575 1.00 30.36 303 ASN A C 1
ATOM 2483 O O . ASN A 1 305 ? 42.617 9.708 -17.749 1.00 30.69 303 ASN A O 1
ATOM 2488 N N . ASN A 1 306 ? 40.716 9.408 -16.612 1.00 29.78 304 ASN A N 1
ATOM 2489 C CA . ASN A 1 306 ? 40.970 10.493 -15.687 1.00 29.85 304 ASN A CA 1
ATOM 2490 C C . ASN A 1 306 ? 40.058 10.412 -14.468 1.00 29.26 304 ASN A C 1
ATOM 2491 O O . ASN A 1 306 ? 39.126 9.610 -14.434 1.00 27.88 304 ASN A O 1
ATOM 2496 N N . ILE A 1 307 ? 40.361 11.247 -13.483 1.00 28.88 305 ILE A N 1
ATOM 2497 C CA . ILE A 1 307 ? 39.711 11.225 -12.176 1.00 29.43 305 ILE A CA 1
ATOM 2498 C C . ILE A 1 307 ? 38.223 11.500 -12.310 1.00 29.86 305 ILE A C 1
ATOM 2499 O O . ILE A 1 307 ? 37.413 10.879 -11.634 1.00 30.00 305 ILE A O 1
ATOM 2504 N N . GLU A 1 308 ? 37.893 12.441 -13.189 1.00 30.50 306 GLU A N 1
ATOM 2505 C CA . GLU A 1 308 ? 36.518 12.838 -13.491 1.00 30.75 306 GLU A CA 1
ATOM 2506 C C . GLU A 1 308 ? 35.633 11.629 -13.879 1.00 29.74 306 GLU A C 1
ATOM 2507 O O . GLU A 1 308 ? 34.504 11.471 -13.376 1.00 29.40 306 GLU A O 1
ATOM 2513 N N . GLU A 1 309 ? 36.151 10.787 -14.766 1.00 28.42 307 GLU A N 1
ATOM 2514 C CA . GLU A 1 309 ? 35.490 9.538 -15.146 1.00 27.71 307 GLU A CA 1
ATOM 2515 C C . GLU A 1 309 ? 35.307 8.558 -13.985 1.00 26.53 307 GLU A C 1
ATOM 2516 O O . GLU A 1 309 ? 34.351 7.803 -13.981 1.00 25.85 307 GLU A O 1
ATOM 2522 N N . ILE A 1 310 ? 36.240 8.534 -13.031 1.00 25.04 308 ILE A N 1
ATOM 2523 C CA . ILE A 1 310 ? 36.071 7.726 -11.823 1.00 24.01 308 ILE A CA 1
ATOM 2524 C C . ILE A 1 310 ? 34.916 8.316 -11.021 1.00 23.59 308 ILE A C 1
ATOM 2525 O O . ILE A 1 310 ? 33.965 7.617 -10.689 1.00 21.99 308 ILE A O 1
ATOM 2530 N N . LYS A 1 311 ? 34.982 9.625 -10.808 1.00 23.86 309 LYS A N 1
ATOM 2531 C CA . LYS A 1 311 ? 34.017 10.333 -9.985 1.00 24.81 309 LYS A CA 1
ATOM 2532 C C . LYS A 1 311 ? 32.641 10.133 -10.524 1.00 24.08 309 LYS A C 1
ATOM 2533 O O . LYS A 1 311 ? 31.727 9.869 -9.761 1.00 24.74 309 LYS A O 1
ATOM 2539 N N . ASN A 1 312 ? 32.501 10.267 -11.834 1.00 23.24 310 ASN A N 1
ATOM 2540 C CA . ASN A 1 312 ? 31.211 10.140 -12.476 1.00 22.67 310 ASN A CA 1
ATOM 2541 C C . ASN A 1 312 ? 30.734 8.703 -12.528 1.00 21.55 310 ASN A C 1
ATOM 2542 O O . ASN A 1 312 ? 29.575 8.448 -12.798 1.00 21.24 310 ASN A O 1
ATOM 2547 N N . SER A 1 313 ? 31.632 7.754 -12.325 1.00 19.86 311 SER A N 1
ATOM 2548 C CA . SER A 1 313 ? 31.236 6.350 -12.316 1.00 19.14 311 SER A CA 1
ATOM 2549 C C . SER A 1 313 ? 30.679 5.900 -10.962 1.00 18.21 311 SER A C 1
ATOM 2550 O O . SER A 1 313 ? 30.127 4.807 -10.863 1.00 16.97 311 SER A O 1
ATOM 2553 N N . LEU A 1 314 ? 30.857 6.734 -9.935 1.00 17.51 312 LEU A N 1
ATOM 2554 C CA . LEU A 1 314 ? 30.463 6.381 -8.573 1.00 17.36 312 LEU A CA 1
ATOM 2555 C C . LEU A 1 314 ? 28.937 6.476 -8.433 1.00 17.82 312 LEU A C 1
ATOM 2556 O O . LEU A 1 314 ? 28.281 7.189 -9.201 1.00 18.08 312 LEU A O 1
ATOM 2561 N N . PRO A 1 315 ? 28.354 5.735 -7.473 1.00 17.97 313 PRO A N 1
ATOM 2562 C CA . PRO A 1 315 ? 26.877 5.711 -7.398 1.00 17.40 313 PRO A CA 1
ATOM 2563 C C . PRO A 1 315 ? 26.281 7.082 -7.176 1.00 16.26 313 PRO A C 1
ATOM 2564 O O . PRO A 1 315 ? 26.788 7.863 -6.389 1.00 13.98 313 PRO A O 1
ATOM 2568 N N . TYR A 1 316 ? 25.198 7.346 -7.888 1.00 15.16 314 TYR A N 1
ATOM 2569 C CA . TYR A 1 316 ? 24.561 8.628 -7.925 1.00 15.06 314 TYR A CA 1
ATOM 2570 C C . TYR A 1 316 ? 23.901 9.004 -6.605 1.00 14.43 314 TYR A C 1
ATOM 2571 O O . TYR A 1 316 ? 23.287 8.175 -5.931 1.00 15.05 314 TYR A O 1
ATOM 2580 N N . GLY A 1 317 ? 24.057 10.271 -6.233 1.00 13.23 315 GLY A N 1
ATOM 2581 C CA . GLY A 1 317 ? 23.406 10.842 -5.078 1.00 12.27 315 GLY A CA 1
ATOM 2582 C C . GLY A 1 317 ? 24.176 10.750 -3.787 1.00 11.86 315 GLY A C 1
ATOM 2583 O O . GLY A 1 317 ? 23.800 11.357 -2.827 1.00 12.35 315 GLY A O 1
ATOM 2584 N N . PHE A 1 318 ? 25.265 9.981 -3.752 1.00 12.47 316 PHE A N 1
ATOM 2585 C CA . PHE A 1 318 ? 26.131 9.928 -2.582 1.00 12.17 316 PHE A CA 1
ATOM 2586 C C . PHE A 1 318 ? 26.865 11.283 -2.429 1.00 12.79 316 PHE A C 1
ATOM 2587 O O . PHE A 1 318 ? 26.877 12.095 -3.357 1.00 13.13 316 PHE A O 1
ATOM 2595 N N . SER A 1 319 ? 27.444 11.498 -1.263 1.00 12.29 317 SER A N 1
ATOM 2596 C CA . SER A 1 319 ? 27.919 12.810 -0.849 1.00 13.19 317 SER A CA 1
ATOM 2597 C C . SER A 1 319 ? 29.283 13.172 -1.494 1.00 13.35 317 SER A C 1
ATOM 2598 O O . SER A 1 319 ? 30.003 12.298 -2.034 1.00 11.20 317 SER A O 1
ATOM 2601 N N . ARG A 1 320 ? 29.613 14.460 -1.447 1.00 13.77 318 ARG A N 1
ATOM 2602 C CA . ARG A 1 320 ? 30.943 14.891 -1.882 1.00 15.68 318 ARG A CA 1
ATOM 2603 C C . ARG A 1 320 ? 32.032 14.208 -1.046 1.00 15.01 318 ARG A C 1
ATOM 2604 O O . ARG A 1 320 ? 33.040 13.755 -1.585 1.00 14.81 318 ARG A O 1
ATOM 2612 N N . HIS A 1 321 ? 31.835 14.140 0.262 1.00 13.74 319 HIS A N 1
ATOM 2613 C CA . HIS A 1 321 ? 32.796 13.456 1.132 1.00 14.91 319 HIS A CA 1
ATOM 2614 C C . HIS A 1 321 ? 33.017 12.028 0.715 1.00 13.87 319 HIS A C 1
ATOM 2615 O O . HIS A 1 321 ? 34.164 11.552 0.675 1.00 13.62 319 HIS A O 1
ATOM 2622 N N . PHE A 1 322 ? 31.940 11.312 0.431 1.00 12.39 320 PHE A N 1
ATOM 2623 C CA . PHE A 1 322 ? 32.073 9.967 -0.083 1.00 12.45 320 PHE A CA 1
ATOM 2624 C C . PHE A 1 322 ? 32.961 9.910 -1.338 1.00 12.02 320 PHE A C 1
ATOM 2625 O O . PHE A 1 322 ? 33.829 9.017 -1.473 1.00 11.64 320 PHE A O 1
ATOM 2633 N N . ARG A 1 323 ? 32.723 10.804 -2.282 1.00 11.44 321 ARG A N 1
ATOM 2634 C CA . ARG A 1 323 ? 33.468 10.720 -3.540 1.00 12.35 321 ARG A CA 1
ATOM 2635 C C . ARG A 1 323 ? 34.963 10.997 -3.276 1.00 11.98 321 ARG A C 1
ATOM 2636 O O . ARG A 1 323 ? 35.817 10.300 -3.796 1.00 13.10 321 ARG A O 1
ATOM 2644 N N . GLU A 1 324 ? 35.248 11.994 -2.451 1.00 12.50 322 GLU A N 1
ATOM 2645 C CA . GLU A 1 324 ? 36.657 12.359 -2.115 1.00 12.81 322 GLU A CA 1
ATOM 2646 C C . GLU A 1 324 ? 37.357 11.284 -1.282 1.00 12.90 322 GLU A C 1
ATOM 2647 O O . GLU A 1 324 ? 38.539 10.989 -1.499 1.00 12.33 322 GLU A O 1
ATOM 2653 N N . ARG A 1 325 ? 36.597 10.636 -0.383 1.00 12.31 323 ARG A N 1
ATOM 2654 C CA . ARG A 1 325 ? 37.094 9.472 0.355 1.00 12.14 323 ARG A CA 1
ATOM 2655 C C . ARG A 1 325 ? 37.462 8.323 -0.562 1.00 11.25 323 ARG A C 1
ATOM 2656 O O . ARG A 1 325 ? 38.558 7.754 -0.424 1.00 11.64 323 ARG A O 1
ATOM 2664 N N . ILE A 1 326 ? 36.604 7.981 -1.529 1.00 11.34 324 ILE A N 1
ATOM 2665 C CA . ILE A 1 326 ? 36.964 6.974 -2.520 1.00 11.21 324 ILE A CA 1
ATOM 2666 C C . ILE A 1 326 ? 38.242 7.307 -3.270 1.00 10.62 324 ILE A C 1
ATOM 2667 O O . ILE A 1 326 ? 39.111 6.468 -3.394 1.00 10.86 324 ILE A O 1
ATOM 2672 N N . LEU A 1 327 ? 38.368 8.542 -3.729 1.00 11.40 325 LEU A N 1
ATOM 2673 C CA . LEU A 1 327 ? 39.587 8.987 -4.394 1.00 11.59 325 LEU A CA 1
ATOM 2674 C C . LEU A 1 327 ? 40.818 8.844 -3.488 1.00 11.76 325 LEU A C 1
ATOM 2675 O O . LEU A 1 327 ? 41.856 8.367 -3.928 1.00 12.45 325 LEU A O 1
ATOM 2680 N N . SER A 1 328 ? 40.700 9.259 -2.224 1.00 11.00 326 SER A N 1
ATOM 2681 C CA . SER A 1 328 ? 41.791 9.130 -1.267 1.00 11.93 326 SER A CA 1
ATOM 2682 C C . SER A 1 328 ? 42.153 7.664 -1.042 1.00 11.79 326 SER A C 1
ATOM 2683 O O . SER A 1 328 ? 43.323 7.334 -0.935 1.00 11.36 326 SER A O 1
ATOM 2686 N N . LYS A 1 329 ? 41.151 6.769 -1.021 1.00 12.14 327 LYS A N 1
ATOM 2687 C CA . LYS A 1 329 ? 41.412 5.319 -0.896 1.00 12.55 327 LYS A CA 1
ATOM 2688 C C . LYS A 1 329 ? 42.161 4.705 -2.067 1.00 12.81 327 LYS A C 1
ATOM 2689 O O . LYS A 1 329 ? 43.110 3.918 -1.876 1.00 12.93 327 LYS A O 1
ATOM 2695 N N . LEU A 1 330 ? 41.766 5.107 -3.267 1.00 12.30 328 LEU A N 1
ATOM 2696 C CA . LEU A 1 330 ? 42.445 4.738 -4.494 1.00 12.57 328 LEU A CA 1
ATOM 2697 C C . LEU A 1 330 ? 43.881 5.231 -4.488 1.00 13.08 328 LEU A C 1
ATOM 2698 O O . LEU A 1 330 ? 44.817 4.535 -4.930 1.00 13.35 328 LEU A O 1
ATOM 2703 N N . GLU A 1 331 ? 44.059 6.430 -3.978 1.00 12.43 329 GLU A N 1
ATOM 2704 C CA . GLU A 1 331 ? 45.351 7.066 -3.903 1.00 12.01 329 GLU A CA 1
ATOM 2705 C C . GLU A 1 331 ? 46.265 6.359 -2.872 1.00 12.03 329 GLU A C 1
ATOM 2706 O O . GLU A 1 331 ? 47.441 6.120 -3.132 1.00 11.68 329 GLU A O 1
ATOM 2712 N N . ALA A 1 332 ? 45.714 6.021 -1.713 1.00 12.40 330 ALA A N 1
ATOM 2713 C CA . ALA A 1 332 ? 46.498 5.497 -0.575 1.00 13.43 330 ALA A CA 1
ATOM 2714 C C . ALA A 1 332 ? 46.796 3.989 -0.676 1.00 14.04 330 ALA A C 1
ATOM 2715 O O . ALA A 1 332 ? 47.823 3.533 -0.182 1.00 14.20 330 ALA A O 1
ATOM 2717 N N . ARG A 1 333 ? 45.908 3.225 -1.285 1.00 14.61 331 ARG A N 1
ATOM 2718 C CA . ARG A 1 333 ? 46.128 1.777 -1.401 1.00 16.85 331 ARG A CA 1
ATOM 2719 C C . ARG A 1 333 ? 46.342 1.065 -0.069 1.00 16.86 331 ARG A C 1
ATOM 2720 O O . ARG A 1 333 ? 47.282 0.293 0.067 1.00 17.67 331 ARG A O 1
ATOM 2728 N N . ILE A 1 334 ? 45.492 1.341 0.907 1.00 17.84 332 ILE A N 1
ATOM 2729 C CA . ILE A 1 334 ? 45.555 0.639 2.183 1.00 18.42 332 ILE A CA 1
ATOM 2730 C C . ILE A 1 334 ? 44.438 -0.425 2.216 1.00 18.43 332 ILE A C 1
ATOM 2731 O O . ILE A 1 334 ? 43.268 -0.105 2.084 1.00 18.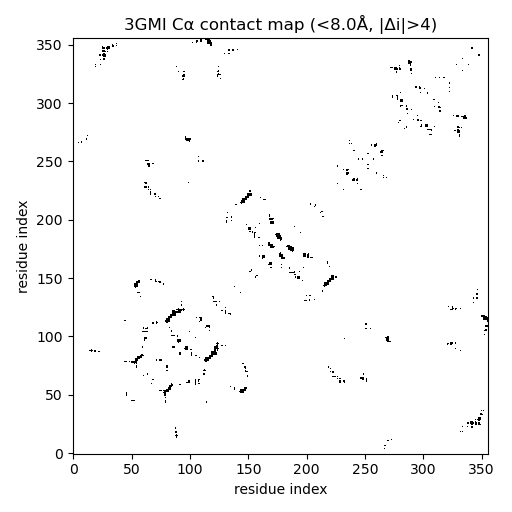03 332 ILE A O 1
ATOM 2736 N N . PRO A 1 335 ? 44.817 -1.698 2.355 1.00 19.04 333 PRO A N 1
ATOM 2737 C CA . PRO A 1 335 ? 43.765 -2.701 2.242 1.00 19.84 333 PRO A CA 1
ATOM 2738 C C . PRO A 1 335 ? 42.704 -2.571 3.323 1.00 20.71 333 PRO A C 1
ATOM 2739 O O . PRO A 1 335 ? 42.984 -2.096 4.440 1.00 20.19 333 PRO A O 1
ATOM 2743 N N . ASN A 1 336 ? 41.471 -2.945 2.978 1.00 22.15 334 ASN A N 1
ATOM 2744 C CA . ASN A 1 336 ? 40.352 -2.760 3.882 1.00 23.40 334 ASN A CA 1
ATOM 2745 C C . ASN A 1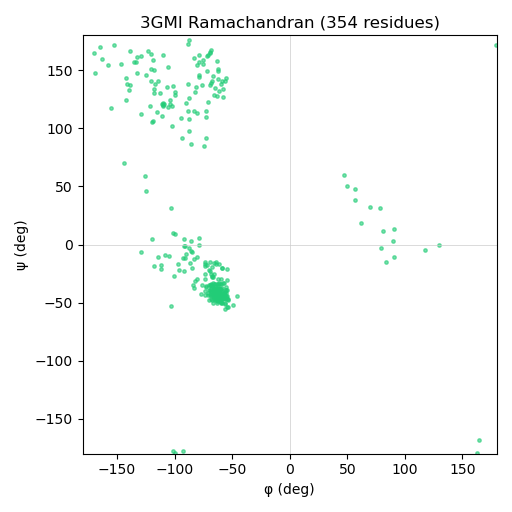 336 ? 40.636 -3.422 5.222 1.00 24.44 334 ASN A C 1
ATOM 2746 O O . ASN A 1 336 ? 40.341 -2.849 6.275 1.00 25.35 334 ASN A O 1
ATOM 2751 N N . GLU A 1 337 ? 41.214 -4.619 5.160 1.00 25.94 335 GLU A N 1
ATOM 2752 C CA . GLU A 1 337 ? 41.579 -5.421 6.341 1.00 27.50 335 GLU A CA 1
ATOM 2753 C C . GLU A 1 337 ? 42.429 -4.595 7.279 1.00 26.82 335 GLU A C 1
ATOM 2754 O O . GLU A 1 337 ? 42.132 -4.492 8.472 1.00 26.69 335 GLU A O 1
ATOM 2760 N N . THR A 1 338 ? 43.501 -4.047 6.720 1.00 26.45 336 THR A N 1
ATOM 2761 C CA . THR A 1 338 ? 44.468 -3.279 7.512 1.00 26.80 336 THR A CA 1
ATOM 2762 C C . THR A 1 338 ? 43.907 -1.921 8.028 1.00 25.38 336 THR A C 1
ATOM 2763 O O . THR A 1 338 ? 44.175 -1.546 9.162 1.00 24.53 336 THR A O 1
ATOM 2767 N N . LEU A 1 339 ? 43.055 -1.250 7.252 1.00 24.29 337 LEU A N 1
ATOM 2768 C CA . LEU A 1 339 ? 42.350 -0.059 7.743 1.00 23.45 337 LEU A CA 1
ATOM 2769 C C . LEU A 1 339 ? 41.367 -0.362 8.878 1.00 23.08 337 LEU A C 1
ATOM 2770 O O . LEU A 1 339 ? 41.227 0.378 9.834 1.00 21.63 337 LEU A O 1
ATOM 2775 N N . SER A 1 340 ? 40.668 -1.479 8.766 1.00 24.05 338 SER A N 1
ATOM 2776 C CA . SER A 1 340 ? 39.767 -1.880 9.805 1.00 23.99 338 SER A CA 1
ATOM 2777 C C . SER A 1 340 ? 40.539 -2.068 11.131 1.00 23.44 338 SER A C 1
ATOM 2778 O O . SER A 1 340 ? 40.130 -1.619 12.230 1.00 23.51 338 SER A O 1
ATOM 2781 N N . LYS A 1 341 ? 41.668 -2.728 10.993 1.00 22.53 339 LYS A N 1
ATOM 2782 C CA . LYS A 1 341 ? 42.541 -3.017 12.110 1.00 23.40 339 LYS A CA 1
ATOM 2783 C C . LYS A 1 341 ? 43.120 -1.714 12.684 1.00 22.60 339 LYS A C 1
ATOM 2784 O O . LYS A 1 341 ? 43.179 -1.511 13.921 1.00 21.83 339 LYS A O 1
ATOM 2790 N N . TYR A 1 342 ? 43.518 -0.828 11.772 1.00 21.24 340 TYR A N 1
ATOM 2791 C CA . TYR A 1 342 ? 44.020 0.470 12.170 1.00 20.00 340 TYR A CA 1
ATOM 2792 C C . TYR A 1 342 ? 42.987 1.191 13.013 1.00 20.01 340 TYR A C 1
ATOM 2793 O O . TYR A 1 342 ? 43.314 1.658 14.107 1.00 17.76 340 TYR A O 1
ATOM 2802 N N . ILE A 1 343 ? 41.742 1.261 12.533 1.00 20.49 341 ILE A N 1
ATOM 2803 C CA . ILE A 1 343 ? 40.687 1.980 13.272 1.00 22.58 341 ILE A CA 1
ATOM 2804 C C . ILE A 1 343 ? 40.433 1.303 14.618 1.00 22.23 341 ILE A C 1
ATOM 2805 O O . ILE A 1 343 ? 40.336 1.971 15.637 1.00 21.61 341 ILE A O 1
ATOM 2810 N N . ASN A 1 344 ? 40.363 -0.024 14.627 1.00 24.15 342 ASN A N 1
ATOM 2811 C CA . ASN A 1 344 ? 40.075 -0.743 15.871 1.00 24.77 342 ASN A CA 1
ATOM 2812 C C . ASN A 1 344 ? 41.211 -0.626 16.890 1.00 24.68 342 ASN A C 1
ATOM 2813 O O . ASN A 1 344 ? 40.961 -0.464 18.077 1.00 24.47 342 ASN A O 1
ATOM 2818 N N . ASN A 1 345 ? 42.460 -0.610 16.428 1.00 24.17 343 ASN A N 1
ATOM 2819 C CA . ASN A 1 345 ? 43.594 -0.390 17.341 1.00 23.29 343 ASN A CA 1
ATOM 2820 C C . ASN A 1 345 ? 43.965 1.067 17.644 1.00 21.57 343 ASN A C 1
ATOM 2821 O O . ASN A 1 345 ? 44.916 1.304 18.374 1.00 20.68 343 ASN A O 1
ATOM 2826 N N . TYR A 1 346 ? 43.202 2.037 17.121 1.00 20.12 344 TYR A N 1
ATOM 2827 C CA . TYR A 1 346 ? 43.583 3.419 17.217 1.00 18.70 344 TYR A CA 1
ATOM 2828 C C . TYR A 1 346 ? 43.340 4.003 18.635 1.00 18.21 344 TYR A C 1
ATOM 2829 O O . TYR A 1 346 ? 42.298 3.767 19.225 1.00 19.29 344 TYR A O 1
ATOM 2838 N N . PRO A 1 347 ? 44.294 4.788 19.168 1.00 16.38 345 PRO A N 1
ATOM 2839 C CA . PRO A 1 347 ? 45.603 5.157 18.618 1.00 15.48 345 PRO A CA 1
ATOM 2840 C C . PRO A 1 347 ? 46.663 4.141 19.002 1.00 15.09 345 PRO A C 1
ATOM 2841 O O . PRO A 1 347 ? 46.678 3.657 20.133 1.00 12.52 345 PRO A O 1
ATOM 2845 N N . ALA A 1 348 ? 47.523 3.806 18.055 1.00 14.87 346 ALA A N 1
ATOM 2846 C CA . ALA A 1 348 ? 48.597 2.836 18.254 1.00 15.25 346 ALA A CA 1
ATOM 2847 C C . ALA A 1 348 ? 49.857 3.516 18.822 1.00 15.72 346 ALA A C 1
ATOM 2848 O O . ALA A 1 348 ? 50.748 2.859 19.382 1.00 15.48 346 ALA A O 1
ATOM 2850 N N . LYS A 1 349 ? 49.901 4.842 18.729 1.00 16.07 347 LYS A N 1
ATOM 2851 C CA . LYS A 1 349 ? 51.036 5.597 19.213 1.00 17.21 347 LYS A CA 1
ATOM 2852 C C . LYS A 1 349 ? 50.660 7.067 19.360 1.00 16.62 347 LYS A C 1
ATOM 2853 O O . LYS A 1 349 ? 49.651 7.526 18.797 1.00 16.32 347 LYS A O 1
ATOM 2859 N N . ILE A 1 350 ? 51.432 7.787 20.167 1.00 15.90 348 ILE A N 1
ATOM 2860 C CA . ILE A 1 350 ? 51.273 9.238 20.264 1.00 15.09 348 ILE A CA 1
ATOM 2861 C C . ILE A 1 350 ? 52.507 9.840 19.639 1.00 15.38 348 ILE A C 1
ATOM 2862 O O . ILE A 1 350 ? 53.610 9.666 20.162 1.00 16.29 348 ILE A O 1
ATOM 2867 N N . LYS A 1 351 ? 52.332 10.463 18.479 1.00 14.53 349 LYS A N 1
ATOM 2868 C CA . LYS A 1 351 ? 53.443 11.050 17.751 1.00 14.84 349 LYS A CA 1
ATOM 2869 C C . LYS A 1 351 ? 53.379 12.567 17.965 1.00 14.02 349 LYS A C 1
ATOM 2870 O O . LYS A 1 351 ? 52.369 13.188 17.652 1.00 12.85 349 LYS A O 1
ATOM 2876 N N . ILE A 1 352 ? 54.437 13.130 18.527 1.00 13.69 350 ILE A N 1
ATOM 2877 C CA . ILE A 1 352 ? 54.503 14.561 18.784 1.00 14.08 350 ILE A CA 1
ATOM 2878 C C . ILE A 1 352 ? 55.064 15.276 17.557 1.00 14.31 350 ILE A C 1
ATOM 2879 O O . ILE A 1 352 ? 56.211 15.043 17.190 1.00 13.65 350 ILE A O 1
ATOM 2884 N N . LEU A 1 353 ? 54.259 16.118 16.915 1.00 12.66 351 LEU A N 1
ATOM 2885 C CA . LEU A 1 353 ? 54.722 16.829 15.735 1.00 14.01 351 LEU A CA 1
ATOM 2886 C C . LEU A 1 353 ? 55.554 18.031 16.187 1.00 15.47 351 LEU A C 1
ATOM 2887 O O . LEU A 1 353 ? 56.517 18.377 15.546 1.00 15.27 351 LEU A O 1
ATOM 2892 N N . ALA A 1 354 ? 55.256 18.586 17.357 1.00 15.59 352 ALA A N 1
ATOM 2893 C CA . ALA A 1 354 ? 55.948 19.788 17.790 1.00 15.75 352 ALA A CA 1
ATOM 2894 C C . ALA A 1 354 ? 55.630 20.057 19.243 1.00 16.90 352 ALA A C 1
ATOM 2895 O O . ALA A 1 354 ? 54.547 19.711 19.752 1.00 14.27 352 ALA A O 1
ATOM 2897 N N . VAL A 1 355 ? 56.587 20.630 19.945 1.00 17.86 353 VAL A N 1
ATOM 2898 C CA . VAL A 1 355 ? 56.351 20.938 21.345 1.00 21.94 353 VAL A CA 1
ATOM 2899 C C . VAL A 1 355 ? 56.992 22.277 21.707 1.00 24.15 353 VAL A C 1
ATOM 2900 O O . VAL A 1 355 ? 58.107 22.596 21.252 1.00 24.32 353 VAL A O 1
ATOM 2904 N N . LYS A 1 356 ? 56.250 23.060 22.489 1.00 26.40 354 LYS A N 1
ATOM 2905 C CA . LYS A 1 356 ? 56.692 24.345 22.979 1.00 28.56 354 LYS A CA 1
ATOM 2906 C C . LYS A 1 356 ? 57.481 24.161 24.284 1.00 29.56 354 LYS A C 1
ATOM 2907 O O . LYS A 1 356 ? 58.676 23.831 24.240 1.00 31.14 354 LYS A O 1
#

Solvent-accessible surface area: 17052 Å² total; per-residue (Å²): 134,87,169,69,65,36,117,20,88,74,88,27,62,106,33,7,64,114,5,46,87,12,1,35,144,16,0,131,188,122,72,123,148,16,32,148,58,2,123,142,47,2,88,122,4,43,140,125,52,140,54,119,86,12,0,0,12,18,5,39,7,10,1,0,7,92,4,57,43,69,9,2,77,75,0,43,131,73,3,0,3,0,0,0,0,0,0,2,1,13,8,1,9,116,0,54,24,0,0,0,31,1,101,36,0,1,66,0,0,30,104,4,11,0,0,0,0,0,10,3,0,1,0,0,3,0,18,61,42,73,27,5,67,0,0,0,37,3,0,101,30,3,36,7,73,3,0,1,35,16,27,28,56,56,150,19,0,118,77,0,26,84,2,19,102,138,54,70,26,0,54,52,89,115,178,85,0,14,3,40,76,78,45,89,90,12,21,119,121,0,50,129,55,0,59,36,0,0,41,0,0,64,23,5,70,84,8,53,154,92,47,40,188,20,132,13,133,17,21,36,4,117,23,147,48,56,11,42,21,49,85,0,26,102,16,8,80,72,52,115,1,81,105,10,53,119,38,2,10,178,36,0,30,59,25,0,66,113,40,75,83,92,46,74,5,103,27,42,10,14,119,40,40,95,116,32,0,34,78,1,0,42,133,67,79,1,97,75,24,1,45,80,76,0,0,106,49,0,47,173,108,66,111,11,120,62,18,104,62,0,65,112,13,12,28,221,68,103,66,154,41,19,64,19,47,0,4,1,18,1,0,1,26,9,33,52,135,24,11,59,90,10,15,113,80,14,14,5,36,8,59,51,30,22,74,95

InterPro domains:
  IPR008513 tRNA(Met) cytidine acetate ligase [PF05636] (57-124)
  IPR008513 tRNA(Met) cytidine acetate ligase [PTHR37825] (50-354)
  IPR014729 Rossmann-like alpha/beta/alpha sandwich fold [G3DSA:3.40.50.620] (47-265)
  IPR032266 Putative cytidyltransferase-related, C-terminal region [PF16581] (150-351)

B-factor: mean 17.65, std 7.34, range [3.75, 49.99]

Sequence (356 aa):
QAMLIGEIMDLNLKNFLEDREEIIRDAKRKDEKSFKDFKKIVEEIKERENKDKIVCDFTEYNPLHKGHKYALEKGKEHGIFISVLPGPLERSGRGIPYFLNRYIRAEMAIRAGADIVVEGPPMGIMGSGQYMRCLIKMFYSLGAEIIPRGYIPEKTMEKVIDCINKGYHIQVKPYKIICIETGEILGEKLNIDNYVIASMSQMIYKLNREGLKFNPKFVFVKRLEGISGTKIREAIFSGKFEDIKNMLPKTTLSILKELYDNGKLNELILKRFEDRILETANEYDLYEYLPSNVAEILEKKRPFNNIEEIKNSLPYGFSRHFRERILSKLEARIPNETLSKYINNYPAKIKILAVK

CATH classification: 1.20.58.620 (+1 more: 3.40.50.620)